Protein AF-A0A7L9ANL6-F1 (afdb_monomer)

Sequence (254 aa):
TPYHCGTEIYEVDRNISDVSVALENVPCVNPLKPVRSKPSEAVMSAVTELSEERLIETSNVTEKLLECDKIDMLPTIENLEEVVKNIKKGKRERIAKISGLTLDIDKAKKFIPGQHVNTPQGPIFIPGQTVETPAGPVFVPGLSINTPAGPGLIPGHILNSENTNESLFLAGQVLQTSNGIEFVCGQTIKQKDESYRFIEGQTVLSEEGLKFVPGKVINNGSEDVFVPGQTIMTPDGVQFVPGQTLTENGNIFF

Foldseek 3Di:
DPDPDDDDFFDDFLQQLVQADAFAADWDPDFDDDDPDDDDPQVVVQQQPDDPVRQVLFEPVQVLCVVVVNQVLAAAQQQVQVCLLCVVVFDFDRDSSHTFTWDQTPNDIHTFGFDWTQGPVGTDTFGFGWTQGPVGIHTFGFGWHQDPVGIHTQGWTWDADPVPRGIDTFRWGQTQDPVGTDTFGFGWFQAPVRDIGTFGFTWDQDPSGIHTFGFDFDDPPPDTGTFGFTWDQDPVGIDTDGDTWDQDRNDTDD

pLDDT: mean 90.44, std 10.59, range [38.91, 98.69]

Solvent-accessible surface area (backbone atoms only — not comparable to full-atom values): 14718 Å² total; per-residue (Å²): 125,87,78,86,69,87,66,79,85,59,73,74,61,63,58,59,52,74,44,44,45,64,64,57,72,46,70,79,88,62,92,54,82,61,82,81,83,70,85,52,67,55,57,55,49,38,54,72,67,56,50,70,77,58,43,60,30,25,38,58,57,66,59,39,24,52,78,64,77,42,51,85,26,31,38,35,73,82,45,43,56,62,48,48,61,42,53,91,75,36,43,81,46,69,58,72,77,29,32,25,30,38,39,80,53,97,91,39,71,28,43,45,45,20,46,76,36,69,36,99,93,42,78,42,80,45,45,17,39,27,39,72,43,98,93,43,78,41,71,44,47,15,50,57,29,41,47,99,93,45,71,33,26,35,44,17,46,77,48,72,39,86,88,75,70,46,44,46,68,40,39,18,48,79,36,68,48,99,91,41,81,41,81,44,49,18,46,56,44,64,37,89,85,74,45,76,43,64,43,47,25,45,57,41,83,51,98,86,29,67,29,26,33,50,18,47,78,42,73,77,88,85,52,71,42,46,44,45,17,49,75,44,83,49,100,93,40,69,45,72,47,76,41,60,56,49,71,57,91,62,43,80,43,114

Organism: NCBI:txid1417369

Secondary structure (DSSP, 8-state):
--------PPP--HHHHHTB-PPPB----SPPPP------HHHHHHHHT--HHHHHTTBSHHHHHHHTT-GGGSPPGGGHHHHHHHGGGPEEEEETTEEEEEEEETTEEEEEEEEEEEETTEEEEEEEEEEEETTEEEEEEEEEEEETTEEEEEEEEEEE-TTT--EEEEEEEEEEETTEEEEEEEEEEE-TTS-EEEEEEEEEEETTEEEEEEEEEEE-SSSEEEEEEEEEEETTEEEEEES--EEETTEEE-

Nearest PDB structures (foldseek):
  3k0e-assembly1_C  TM=3.937E-01  e=5.792E+00  Synechococcus elongatus PCC 7942 = FACHB-805
  1n0s-assembly2_B  TM=2.429E-01  e=2.390E+00  Pieris brassicae
  1bbp-assembly1_D  TM=2.398E-01  e=4.574E+00  Pieris brassicae
  1t0v-assembly1_A  TM=2.095E-01  e=2.536E+00  Pieris brassicae
  5aye-assembly1_B  TM=2.319E-01  e=4.852E+00  Ruminococcus albus 7 = DSM 20455

Radius of gyration: 18.08 Å; Cα contacts (8 Å, |Δi|>4): 528; chains: 1; bounding box: 47×44×49 Å

Structure (mmCIF, N/CA/C/O backbone):
data_AF-A0A7L9ANL6-F1
#
_entry.id   AF-A0A7L9ANL6-F1
#
loop_
_atom_site.group_PDB
_atom_site.id
_atom_site.type_symbol
_atom_site.label_atom_id
_atom_site.label_alt_id
_atom_site.label_comp_id
_atom_site.label_asym_id
_atom_site.label_entity_id
_atom_site.label_seq_id
_atom_site.pdbx_PDB_ins_code
_atom_site.Cartn_x
_atom_site.Cartn_y
_atom_site.Cartn_z
_atom_site.occupancy
_atom_site.B_iso_or_equiv
_atom_site.auth_seq_id
_atom_site.auth_comp_id
_atom_site.auth_asym_id
_atom_site.auth_atom_id
_atom_site.pdbx_PDB_model_num
ATOM 1 N N . THR A 1 1 ? 24.019 5.762 -26.399 1.00 38.91 1 THR A N 1
ATOM 2 C CA . THR A 1 1 ? 23.986 4.397 -25.825 1.00 38.91 1 THR A CA 1
ATOM 3 C C . THR A 1 1 ? 22.635 4.235 -25.168 1.00 38.91 1 THR A C 1
ATOM 5 O O . THR A 1 1 ? 22.204 5.217 -24.572 1.00 38.91 1 THR A O 1
ATOM 8 N N . PRO A 1 2 ? 21.892 3.128 -25.362 1.00 43.91 2 PRO A N 1
ATOM 9 C CA . PRO A 1 2 ? 20.554 3.050 -24.794 1.00 43.91 2 PRO A CA 1
ATOM 10 C C . PRO A 1 2 ? 20.707 3.167 -23.278 1.00 43.91 2 PRO A C 1
ATOM 12 O O . PRO A 1 2 ? 21.583 2.541 -22.688 1.00 43.91 2 PRO A O 1
ATOM 15 N N . TYR A 1 3 ? 19.956 4.105 -22.721 1.00 46.03 3 TYR A N 1
ATOM 16 C CA . TYR A 1 3 ? 19.966 4.569 -21.344 1.00 46.03 3 TYR A CA 1
ATOM 17 C C . TYR A 1 3 ? 20.297 3.436 -20.360 1.00 46.03 3 TYR A C 1
ATOM 19 O O . TYR A 1 3 ? 19.499 2.518 -20.189 1.00 46.03 3 TYR A O 1
ATOM 27 N N . HIS A 1 4 ? 21.469 3.489 -19.714 1.00 52.06 4 HIS A N 1
ATOM 28 C CA . HIS A 1 4 ? 21.730 2.665 -18.535 1.00 52.06 4 HIS A CA 1
ATOM 29 C C . HIS A 1 4 ? 20.811 3.173 -17.420 1.00 52.06 4 HIS A C 1
ATOM 31 O O . HIS A 1 4 ? 21.177 4.046 -16.640 1.00 52.06 4 HIS A O 1
ATOM 37 N N . CYS A 1 5 ? 19.576 2.681 -17.401 1.00 63.16 5 CYS A N 1
ATOM 38 C CA . CYS A 1 5 ? 18.698 2.828 -16.257 1.00 63.16 5 CYS A CA 1
ATOM 39 C C . CYS A 1 5 ? 19.262 1.923 -15.161 1.00 63.16 5 CYS A C 1
ATOM 41 O O . CYS A 1 5 ? 19.298 0.702 -15.330 1.00 63.16 5 CYS A O 1
ATOM 43 N N . GLY A 1 6 ? 19.760 2.527 -14.077 1.00 72.81 6 GLY A N 1
ATOM 44 C CA . GLY A 1 6 ? 20.150 1.783 -12.885 1.00 72.81 6 GLY A CA 1
ATOM 45 C C . GLY A 1 6 ? 18.977 0.916 -12.441 1.00 72.81 6 GLY A C 1
ATOM 46 O O . GLY A 1 6 ? 17.849 1.393 -12.299 1.00 72.81 6 GLY A O 1
ATOM 47 N N . THR A 1 7 ? 19.218 -0.381 -12.305 1.00 82.88 7 THR A N 1
ATOM 48 C CA . THR A 1 7 ? 18.184 -1.309 -11.882 1.00 82.88 7 THR A CA 1
ATOM 49 C C . THR A 1 7 ? 18.755 -2.356 -10.955 1.00 82.88 7 THR A C 1
ATOM 51 O O . THR A 1 7 ? 19.877 -2.820 -11.131 1.00 82.88 7 THR A O 1
ATOM 54 N N . GLU A 1 8 ? 17.947 -2.740 -9.983 1.00 89.25 8 GLU A N 1
ATOM 55 C CA . GLU A 1 8 ? 18.289 -3.731 -8.981 1.00 89.25 8 GLU A CA 1
ATOM 56 C C . GLU A 1 8 ? 17.064 -4.592 -8.674 1.00 89.25 8 GLU A C 1
ATOM 58 O O . GLU A 1 8 ? 15.946 -4.282 -9.090 1.00 89.25 8 GLU A O 1
ATOM 63 N N . ILE A 1 9 ? 17.302 -5.719 -8.012 1.00 89.69 9 ILE A N 1
ATOM 64 C CA . ILE A 1 9 ? 16.243 -6.540 -7.437 1.00 89.69 9 ILE A CA 1
ATOM 65 C C . ILE A 1 9 ? 16.173 -6.174 -5.964 1.00 89.69 9 ILE A C 1
ATOM 67 O O . ILE A 1 9 ? 17.176 -6.285 -5.262 1.00 89.69 9 ILE A O 1
ATOM 71 N N . TYR A 1 10 ? 14.997 -5.754 -5.513 1.00 93.44 10 TYR A N 1
ATOM 72 C CA . TYR A 1 10 ? 14.791 -5.383 -4.123 1.00 93.44 10 TYR A CA 1
ATOM 73 C C . TYR A 1 10 ? 14.541 -6.614 -3.262 1.00 93.44 10 TYR A C 1
ATOM 75 O O . TYR A 1 10 ? 13.735 -7.483 -3.612 1.00 93.44 10 TYR A O 1
ATOM 83 N N . GLU A 1 11 ? 15.205 -6.653 -2.114 1.00 92.88 11 GLU A N 1
ATOM 84 C CA . GLU A 1 11 ? 14.870 -7.578 -1.043 1.00 92.88 11 GLU A CA 1
ATOM 85 C C . GLU A 1 11 ? 13.667 -7.028 -0.268 1.00 92.88 11 GLU A C 1
ATOM 87 O O . GLU A 1 11 ? 13.643 -5.859 0.120 1.00 92.88 11 GLU A O 1
ATOM 92 N N . VAL A 1 12 ? 12.654 -7.870 -0.072 1.00 95.44 12 VAL A N 1
ATOM 93 C CA . VAL A 1 12 ? 11.437 -7.521 0.667 1.00 95.44 12 VAL A CA 1
ATOM 94 C C . VAL A 1 12 ? 11.331 -8.366 1.923 1.00 95.44 12 VAL A C 1
ATOM 96 O O . VAL A 1 12 ? 11.639 -9.558 1.914 1.00 95.44 12 VAL A O 1
ATOM 99 N N . ASP A 1 13 ? 10.849 -7.758 3.004 1.00 96.81 13 ASP A N 1
ATOM 100 C CA . ASP A 1 13 ? 10.537 -8.495 4.221 1.00 96.81 13 ASP A CA 1
ATOM 101 C C . ASP A 1 13 ? 9.328 -9.409 3.979 1.00 96.81 13 ASP A C 1
ATOM 103 O O . ASP A 1 13 ? 8.275 -8.977 3.491 1.00 96.81 13 ASP A O 1
ATOM 107 N N . ARG A 1 14 ? 9.483 -10.694 4.306 1.00 96.44 14 ARG A N 1
ATOM 108 C CA . ARG A 1 14 ? 8.452 -11.705 4.062 1.00 96.44 14 ARG A CA 1
ATOM 109 C C . ARG A 1 14 ? 7.188 -11.443 4.876 1.00 96.44 14 ARG A C 1
ATOM 111 O O . ARG A 1 14 ? 6.103 -11.558 4.321 1.00 96.44 14 ARG A O 1
ATOM 118 N N . ASN A 1 15 ? 7.315 -11.054 6.142 1.00 97.12 15 ASN A N 1
ATOM 119 C CA . ASN A 1 15 ? 6.180 -10.808 7.029 1.00 97.12 15 ASN A CA 1
ATOM 120 C C . ASN A 1 15 ? 5.358 -9.607 6.549 1.00 97.12 15 ASN A C 1
ATOM 122 O O . ASN A 1 15 ? 4.128 -9.645 6.567 1.00 97.12 15 ASN A O 1
ATOM 126 N N . ILE A 1 16 ? 6.027 -8.558 6.061 1.00 97.62 16 ILE A N 1
ATOM 127 C CA . ILE A 1 16 ? 5.351 -7.421 5.423 1.00 97.62 16 ILE A CA 1
ATOM 128 C C . ILE A 1 16 ? 4.678 -7.867 4.118 1.00 97.62 16 ILE A C 1
ATOM 130 O O . ILE A 1 16 ? 3.546 -7.473 3.833 1.00 97.62 16 ILE A O 1
ATOM 134 N N . SER A 1 17 ? 5.353 -8.698 3.326 1.00 97.25 17 SER A N 1
ATOM 135 C CA . SER A 1 17 ? 4.831 -9.186 2.045 1.00 97.25 17 SER A CA 1
ATOM 136 C C . SER A 1 17 ? 3.614 -10.103 2.210 1.00 97.25 17 SER A C 1
ATOM 138 O O . SER A 1 17 ? 2.675 -9.996 1.427 1.00 97.25 17 SER A O 1
ATOM 140 N N . ASP A 1 18 ? 3.584 -10.936 3.253 1.00 96.00 18 ASP A N 1
ATOM 141 C CA . ASP A 1 18 ? 2.482 -11.858 3.565 1.00 96.00 18 ASP A CA 1
ATOM 142 C C . ASP A 1 18 ? 1.164 -11.126 3.868 1.00 96.00 18 ASP A C 1
ATOM 144 O O . ASP A 1 18 ? 0.089 -11.655 3.589 1.00 96.00 18 ASP A O 1
ATOM 148 N N . VAL A 1 19 ? 1.228 -9.901 4.405 1.00 96.19 19 VAL A N 1
ATOM 149 C CA . VAL A 1 19 ? 0.042 -9.061 4.662 1.00 96.19 19 VAL A CA 1
ATOM 150 C C . VAL A 1 19 ? -0.248 -8.064 3.538 1.00 96.19 19 VAL A C 1
ATOM 152 O O . VAL A 1 19 ? -1.233 -7.325 3.615 1.00 96.19 19 VAL A O 1
ATOM 155 N N . SER A 1 20 ? 0.613 -7.998 2.520 1.00 97.06 20 SER A N 1
ATOM 156 C CA . SER A 1 20 ? 0.516 -7.006 1.453 1.00 97.06 20 SER A CA 1
ATOM 157 C C . SER A 1 20 ? -0.483 -7.419 0.371 1.00 97.06 20 SER A C 1
ATOM 159 O O . SER A 1 20 ? -0.530 -8.567 -0.064 1.00 97.06 20 SER A O 1
ATOM 161 N N . VAL A 1 21 ? -1.248 -6.448 -0.117 1.00 96.31 21 VAL A N 1
ATOM 162 C CA . VAL A 1 21 ? -2.159 -6.568 -1.255 1.00 96.31 21 VAL A CA 1
ATOM 163 C C . VAL A 1 21 ? -1.679 -5.630 -2.353 1.00 96.31 21 VAL A C 1
ATOM 165 O O . VAL A 1 21 ? -1.344 -4.473 -2.099 1.00 96.31 21 VAL A O 1
ATOM 168 N N . ALA A 1 22 ? -1.655 -6.138 -3.580 1.00 95.56 22 ALA A N 1
ATOM 169 C CA . ALA A 1 22 ? -1.309 -5.365 -4.761 1.00 95.56 22 ALA A CA 1
ATOM 170 C C . ALA A 1 22 ? -2.555 -4.728 -5.388 1.00 95.56 22 ALA A C 1
ATOM 172 O O . ALA A 1 22 ? -3.630 -5.328 -5.422 1.00 95.56 22 ALA A O 1
ATOM 173 N N . LEU A 1 23 ? -2.388 -3.523 -5.923 1.00 95.19 23 LEU A N 1
ATOM 174 C CA . LEU A 1 23 ? -3.336 -2.923 -6.849 1.00 95.19 23 LEU A CA 1
ATOM 175 C C . LEU A 1 23 ? -3.297 -3.668 -8.185 1.00 95.19 23 LEU A C 1
ATOM 177 O O . LEU A 1 23 ? -2.265 -4.206 -8.596 1.00 95.19 23 LEU A O 1
ATOM 181 N N . GLU A 1 24 ? -4.423 -3.646 -8.890 1.00 92.44 24 GLU A N 1
ATOM 182 C CA . GLU A 1 24 ? -4.521 -4.237 -10.217 1.00 92.44 24 GLU A CA 1
ATOM 183 C C . GLU A 1 24 ? -3.568 -3.549 -11.205 1.00 92.44 24 GLU A C 1
ATOM 185 O O . GLU A 1 24 ? -3.540 -2.317 -11.323 1.00 92.44 24 GLU A O 1
ATOM 190 N N . ASN A 1 25 ? -2.803 -4.366 -11.931 1.00 90.69 25 ASN A N 1
ATOM 191 C CA . ASN A 1 25 ? -1.911 -3.901 -12.982 1.00 90.69 25 ASN A CA 1
ATOM 192 C C . ASN A 1 25 ? -2.703 -3.602 -14.254 1.00 90.69 25 ASN A C 1
ATOM 194 O O . ASN A 1 25 ? -3.397 -4.476 -14.769 1.00 90.69 25 ASN A O 1
ATOM 198 N N . VAL A 1 26 ? -2.535 -2.401 -14.801 1.00 88.88 26 VAL A N 1
ATOM 199 C CA . VAL A 1 26 ? -3.174 -1.983 -16.055 1.00 88.88 26 VAL A CA 1
ATOM 200 C C . VAL A 1 26 ? -2.132 -1.589 -17.103 1.00 88.88 26 VAL A C 1
ATOM 202 O O . VAL A 1 26 ? -1.062 -1.074 -16.758 1.00 88.88 26 VAL A O 1
ATOM 205 N N . PRO A 1 27 ? -2.407 -1.810 -18.401 1.00 83.00 27 PRO A N 1
ATOM 206 C CA . PRO A 1 27 ? -1.504 -1.387 -19.459 1.00 83.00 27 PRO A CA 1
ATOM 207 C C . PRO A 1 27 ? -1.434 0.142 -19.548 1.00 83.00 27 PRO A C 1
ATOM 209 O O . PRO A 1 27 ? -2.425 0.859 -19.405 1.00 83.00 27 PRO A O 1
ATOM 212 N N . CYS A 1 28 ? -0.246 0.652 -19.861 1.00 79.69 28 CYS A N 1
ATOM 213 C CA . CYS A 1 28 ? -0.037 2.072 -20.108 1.00 79.69 28 CYS A CA 1
ATOM 214 C C . CYS A 1 28 ? -0.462 2.424 -21.542 1.00 79.69 28 CYS A C 1
ATOM 216 O O . CYS A 1 28 ? 0.315 2.246 -22.481 1.00 79.69 28 CYS A O 1
ATOM 218 N N . VAL A 1 29 ? -1.697 2.900 -21.721 1.00 69.31 29 VAL A N 1
ATOM 219 C CA . VAL A 1 29 ? -2.247 3.237 -23.053 1.00 69.31 29 VAL A CA 1
ATOM 220 C C . VAL A 1 29 ? -1.874 4.642 -23.542 1.00 69.31 29 VAL A C 1
ATOM 222 O O . VAL A 1 29 ? -1.870 4.883 -24.743 1.00 69.31 29 VAL A O 1
ATOM 225 N N . ASN A 1 30 ? -1.509 5.553 -22.634 1.00 76.12 30 ASN A N 1
ATOM 226 C CA . ASN A 1 30 ? -1.070 6.918 -22.940 1.00 76.12 30 ASN A CA 1
ATOM 227 C C . ASN A 1 30 ? 0.218 7.252 -22.173 1.00 76.12 30 ASN A C 1
ATOM 229 O O . ASN A 1 30 ? 0.416 6.691 -21.094 1.00 76.12 30 ASN A O 1
ATOM 233 N N . PRO A 1 31 ? 1.072 8.174 -22.666 1.00 79.06 31 PRO A N 1
ATOM 234 C CA . PRO A 1 31 ? 2.234 8.639 -21.915 1.00 79.06 31 PRO A CA 1
ATOM 235 C C . PRO A 1 31 ? 1.828 9.152 -20.531 1.00 79.06 31 PRO A C 1
ATOM 237 O O . PRO A 1 31 ? 1.072 10.120 -20.407 1.00 79.06 31 PRO A O 1
ATOM 240 N N . LEU A 1 32 ? 2.325 8.491 -19.486 1.00 84.69 32 LEU A N 1
ATOM 241 C CA . LEU A 1 32 ? 2.079 8.900 -18.111 1.00 84.69 32 LEU A CA 1
ATOM 242 C C . LEU A 1 32 ? 3.047 10.006 -17.720 1.00 84.69 32 LEU A C 1
ATOM 244 O O . LEU A 1 32 ? 4.254 9.916 -17.950 1.00 84.69 32 LEU A O 1
ATOM 248 N N . LYS A 1 33 ? 2.513 11.041 -17.070 1.00 86.94 33 LYS A N 1
ATOM 249 C CA . LYS A 1 33 ? 3.358 12.016 -16.387 1.00 86.94 33 LYS A CA 1
ATOM 250 C C . LYS A 1 33 ? 4.019 11.320 -15.192 1.00 86.94 33 LYS A C 1
ATOM 252 O O . LYS A 1 33 ? 3.291 10.736 -14.383 1.00 86.94 33 LYS A O 1
ATOM 257 N N . PRO A 1 34 ? 5.355 11.387 -15.060 1.00 87.44 34 PRO A N 1
ATOM 258 C CA . PRO A 1 34 ? 6.039 10.834 -13.904 1.00 87.44 34 PRO A CA 1
ATOM 259 C C . PRO A 1 34 ? 5.565 11.498 -12.618 1.00 87.44 34 PRO A C 1
ATOM 261 O O . PRO A 1 34 ? 5.567 12.728 -12.500 1.00 87.44 34 PRO A O 1
ATOM 264 N N . VAL A 1 35 ? 5.224 10.685 -11.629 1.00 85.44 35 VAL A N 1
ATOM 265 C CA . VAL A 1 35 ? 5.024 11.160 -10.266 1.00 85.44 35 VAL A CA 1
ATOM 266 C C . VAL A 1 35 ? 6.389 11.265 -9.594 1.00 85.44 35 VAL A C 1
ATOM 268 O O . VAL A 1 35 ? 7.052 10.264 -9.344 1.00 85.44 35 VAL A O 1
ATOM 271 N N . ARG A 1 36 ? 6.814 12.501 -9.313 1.00 80.25 36 ARG A N 1
ATOM 272 C CA . ARG A 1 36 ? 8.090 12.796 -8.631 1.00 80.25 36 ARG A CA 1
ATOM 273 C C . ARG A 1 36 ? 7.946 12.978 -7.125 1.00 80.25 36 ARG A C 1
ATOM 275 O O . ARG A 1 36 ? 8.940 13.043 -6.409 1.00 80.25 36 ARG A O 1
ATOM 282 N N . SER A 1 37 ? 6.714 13.122 -6.656 1.00 83.56 37 SER A N 1
ATOM 283 C CA . SER A 1 37 ? 6.429 13.325 -5.246 1.00 83.56 37 SER A CA 1
ATOM 284 C C . SER A 1 37 ? 6.799 12.066 -4.464 1.00 83.56 37 SER A C 1
ATOM 286 O O . SER A 1 37 ? 6.425 10.964 -4.853 1.00 83.56 37 SER A O 1
ATOM 288 N N . LYS A 1 38 ? 7.512 12.238 -3.353 1.00 88.94 38 LYS A N 1
ATOM 289 C CA . LYS A 1 38 ? 7.823 11.184 -2.382 1.00 88.94 38 LYS A CA 1
ATOM 290 C C . LYS A 1 38 ? 7.394 11.646 -0.982 1.00 88.94 38 LYS A C 1
ATOM 292 O O . LYS A 1 38 ? 7.237 12.854 -0.770 1.00 88.94 38 LYS A O 1
ATOM 297 N N . PRO A 1 39 ? 7.197 10.724 -0.025 1.00 91.06 39 PRO A N 1
ATOM 298 C CA . PRO A 1 39 ? 7.063 11.084 1.384 1.00 91.06 39 PRO A CA 1
ATOM 299 C C . PRO A 1 39 ? 8.265 11.915 1.839 1.00 91.06 39 PRO A C 1
ATOM 301 O O . PRO A 1 39 ? 9.392 11.667 1.411 1.00 91.06 39 PRO A O 1
ATOM 304 N N . SER A 1 40 ? 8.038 12.914 2.693 1.00 91.88 40 SER A N 1
ATOM 305 C CA . SER A 1 40 ? 9.141 13.726 3.210 1.00 91.88 40 SER A CA 1
ATOM 306 C C . SER A 1 40 ? 10.005 12.918 4.179 1.00 91.88 40 SER A C 1
ATOM 308 O O . SER A 1 40 ? 9.505 12.061 4.909 1.00 91.88 40 SER A O 1
ATOM 310 N N . GLU A 1 41 ? 11.298 13.235 4.248 1.00 92.00 41 GLU A N 1
ATOM 311 C CA . GLU A 1 41 ? 12.221 12.611 5.209 1.00 92.00 41 GLU A CA 1
ATOM 312 C C . GLU A 1 41 ? 11.736 12.758 6.653 1.00 92.00 41 GLU A C 1
ATOM 314 O O . GLU A 1 41 ? 11.821 11.813 7.429 1.00 92.00 41 GLU A O 1
ATOM 319 N N . ALA A 1 42 ? 11.133 13.901 6.997 1.00 93.38 42 ALA A N 1
ATOM 320 C CA . ALA A 1 42 ? 10.550 14.119 8.318 1.00 93.38 42 ALA A CA 1
ATOM 321 C C . ALA A 1 42 ? 9.429 13.116 8.645 1.00 93.38 42 ALA A C 1
ATOM 323 O O . ALA A 1 42 ? 9.343 12.652 9.780 1.00 93.38 42 ALA A O 1
ATOM 324 N N . VAL A 1 43 ? 8.585 12.761 7.668 1.00 94.25 43 VAL A N 1
ATOM 325 C CA . VAL A 1 43 ? 7.551 11.728 7.850 1.00 94.25 43 VAL A CA 1
ATOM 326 C C . VAL A 1 43 ? 8.194 10.354 8.011 1.00 94.25 43 VAL A C 1
ATOM 328 O O . VAL A 1 43 ? 7.825 9.622 8.926 1.00 94.25 43 VAL A O 1
ATOM 331 N N . MET A 1 44 ? 9.176 10.018 7.171 1.00 93.75 44 MET A N 1
ATOM 332 C CA . MET A 1 44 ? 9.860 8.721 7.231 1.00 93.75 44 MET A CA 1
ATOM 333 C C . MET A 1 44 ? 10.615 8.524 8.559 1.00 93.75 44 MET A C 1
ATOM 335 O O . MET A 1 44 ? 10.490 7.467 9.180 1.00 93.75 44 MET A O 1
ATOM 339 N N . SER A 1 45 ? 11.322 9.551 9.045 1.00 94.00 45 SER A N 1
ATOM 340 C CA . SER A 1 45 ? 12.006 9.535 10.350 1.00 94.00 45 SER A CA 1
ATOM 341 C C . SER A 1 45 ? 10.999 9.358 11.483 1.00 94.00 45 SER A C 1
ATOM 343 O O . SER A 1 45 ? 11.135 8.456 12.303 1.00 94.00 45 SER A O 1
ATOM 345 N N . ALA A 1 46 ? 9.918 10.145 11.480 1.00 95.56 46 ALA A N 1
ATOM 346 C CA . ALA A 1 46 ? 8.924 10.104 12.548 1.00 95.56 46 ALA A CA 1
ATOM 347 C C . ALA A 1 46 ? 8.147 8.776 12.613 1.00 95.56 46 ALA A C 1
ATOM 349 O O . ALA A 1 46 ? 7.675 8.398 13.684 1.00 95.56 46 ALA A O 1
ATOM 350 N N . VAL A 1 47 ? 8.000 8.077 11.483 1.00 95.25 47 VAL A N 1
ATOM 351 C CA . VAL A 1 47 ? 7.462 6.709 11.430 1.00 95.25 47 VAL A CA 1
ATOM 352 C C . VAL A 1 47 ? 8.464 5.694 11.985 1.00 95.25 47 VAL A C 1
ATOM 354 O O . VAL A 1 47 ? 8.079 4.812 12.748 1.00 95.25 47 VAL A O 1
ATOM 357 N N . THR A 1 48 ? 9.742 5.825 11.631 1.00 92.94 48 THR A N 1
ATOM 358 C CA . THR A 1 48 ? 10.804 4.905 12.075 1.00 92.94 48 THR A CA 1
ATOM 359 C C . THR A 1 48 ? 11.068 5.018 13.581 1.00 92.94 48 THR A C 1
ATOM 361 O O . THR A 1 48 ? 11.405 4.036 14.231 1.00 92.94 48 THR A O 1
ATOM 364 N N . GLU A 1 49 ? 10.864 6.202 14.155 1.00 94.69 49 GLU A N 1
ATOM 365 C CA . GLU A 1 49 ? 11.084 6.504 15.577 1.00 94.69 49 GLU A CA 1
ATOM 366 C C . GLU A 1 49 ? 9.842 6.269 16.463 1.00 94.69 49 GLU A C 1
ATOM 368 O O . GLU A 1 49 ? 9.791 6.720 17.612 1.00 94.69 49 GLU A O 1
ATOM 373 N N . LEU A 1 50 ? 8.806 5.594 15.953 1.00 96.88 50 LEU A N 1
ATOM 374 C CA . LEU A 1 50 ? 7.637 5.233 16.758 1.00 96.88 50 LEU A CA 1
ATOM 375 C C . LEU A 1 50 ? 8.042 4.339 17.940 1.00 96.88 50 LEU A C 1
ATOM 377 O O . LEU A 1 50 ? 8.708 3.325 17.763 1.00 96.88 50 LEU A O 1
ATOM 381 N N . SER A 1 51 ? 7.597 4.695 19.149 1.00 97.12 51 SER A N 1
ATOM 382 C CA . SER A 1 51 ? 7.863 3.889 20.345 1.00 97.12 51 SER A CA 1
ATOM 383 C C . SER A 1 51 ? 7.095 2.564 20.328 1.00 97.12 51 SER A C 1
ATOM 385 O O . SER A 1 51 ? 6.051 2.447 19.682 1.00 97.12 51 SER A O 1
ATOM 387 N N . GLU A 1 52 ? 7.557 1.578 21.095 1.00 96.19 52 GLU A N 1
ATOM 388 C CA . GLU A 1 52 ? 6.902 0.267 21.199 1.00 96.19 52 GLU A CA 1
ATOM 389 C C . GLU A 1 52 ? 5.433 0.374 21.636 1.00 96.19 52 GLU A C 1
ATOM 391 O O . GLU A 1 52 ? 4.562 -0.285 21.065 1.00 96.19 52 GLU A O 1
ATOM 396 N N . GLU A 1 53 ? 5.112 1.264 22.583 1.00 96.81 53 GLU A N 1
ATOM 397 C CA . GLU A 1 53 ? 3.728 1.473 23.030 1.00 96.81 53 GLU A CA 1
ATOM 398 C C . GLU A 1 53 ? 2.845 1.953 21.885 1.00 96.81 53 GLU A C 1
ATOM 400 O O . GLU A 1 53 ? 1.691 1.539 21.765 1.00 96.81 53 GLU A O 1
ATOM 405 N N . ARG A 1 54 ? 3.402 2.811 21.027 1.00 97.19 54 ARG A N 1
ATOM 406 C CA . ARG A 1 54 ? 2.716 3.299 19.840 1.00 97.19 54 ARG A CA 1
ATOM 407 C C . ARG A 1 54 ? 2.553 2.190 18.817 1.00 97.19 54 ARG A C 1
ATOM 409 O O . ARG A 1 54 ? 1.467 2.061 18.263 1.00 97.19 54 ARG A O 1
ATOM 416 N N . LEU A 1 55 ? 3.571 1.369 18.578 1.00 98.19 55 LEU A N 1
ATOM 417 C CA . LEU A 1 55 ? 3.496 0.246 17.640 1.00 98.19 55 LEU A CA 1
ATOM 418 C C . LEU A 1 55 ? 2.378 -0.745 18.017 1.00 98.19 55 LEU A C 1
ATOM 420 O O . LEU A 1 55 ? 1.659 -1.215 17.134 1.00 98.19 55 LEU A O 1
ATOM 424 N N . ILE A 1 56 ? 2.131 -0.980 19.308 1.00 97.81 56 ILE A N 1
ATOM 425 C CA . ILE A 1 56 ? 1.025 -1.832 19.790 1.00 97.81 56 ILE A CA 1
ATOM 426 C C . ILE A 1 56 ? -0.360 -1.278 19.401 1.00 97.81 56 ILE A C 1
ATOM 428 O O . ILE A 1 56 ? -1.317 -2.040 19.209 1.00 97.81 56 ILE A O 1
ATOM 432 N N . GLU A 1 57 ? -0.502 0.043 19.257 1.00 98.06 57 GLU A N 1
ATOM 433 C CA . GLU A 1 57 ? -1.785 0.669 18.914 1.00 98.06 57 GLU A CA 1
ATOM 434 C C . GLU A 1 57 ? -2.270 0.337 17.503 1.00 98.06 57 GLU A C 1
ATOM 436 O O . GLU A 1 57 ? -3.451 0.524 17.212 1.00 98.06 57 GLU A O 1
ATOM 441 N N . THR A 1 58 ? -1.384 -0.158 16.644 1.00 98.06 58 THR A N 1
ATOM 442 C CA . THR A 1 58 ? -1.677 -0.527 15.256 1.00 98.06 58 THR A CA 1
ATOM 443 C C . THR A 1 58 ? -1.265 -1.961 14.924 1.00 98.06 58 THR A C 1
ATOM 445 O O . THR A 1 58 ? -1.233 -2.319 13.754 1.00 98.06 58 THR A O 1
ATOM 448 N N . SER A 1 59 ? -0.971 -2.800 15.924 1.00 97.62 59 SER A N 1
ATOM 449 C CA . SER A 1 59 ? -0.692 -4.231 15.725 1.00 97.62 59 SER A CA 1
ATOM 450 C C . SER A 1 59 ? -1.969 -5.062 15.59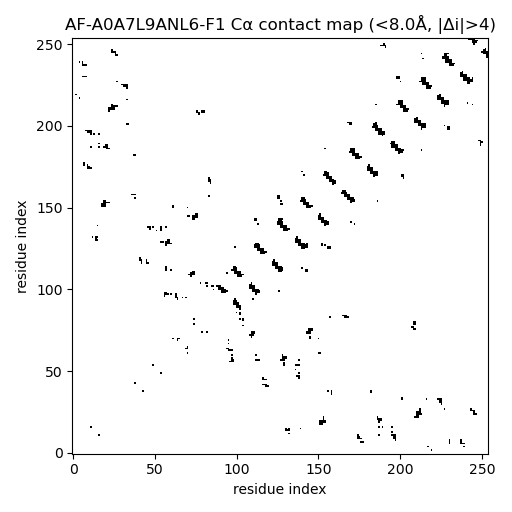8 1.00 97.62 59 SER A C 1
ATOM 452 O O . SER A 1 59 ? -3.006 -4.690 16.161 1.00 97.62 59 SER A O 1
ATOM 454 N N . ASN A 1 60 ? -1.878 -6.211 14.921 1.00 97.00 60 ASN A N 1
ATOM 455 C CA . ASN A 1 60 ? -2.940 -7.225 14.823 1.00 97.00 60 ASN A CA 1
ATOM 456 C C . ASN A 1 60 ? -4.298 -6.627 14.413 1.00 97.00 60 ASN A C 1
ATOM 458 O O . ASN A 1 60 ? -5.322 -6.855 15.063 1.00 97.00 60 ASN A O 1
ATOM 462 N N . VAL A 1 61 ? -4.284 -5.743 13.408 1.00 97.75 61 VAL A N 1
ATOM 463 C CA . VAL A 1 61 ? -5.468 -4.988 12.968 1.00 97.75 61 VAL A CA 1
ATOM 464 C C . VAL A 1 61 ? -6.581 -5.939 12.546 1.00 97.75 61 VAL A C 1
ATOM 466 O O . VAL A 1 61 ? -7.715 -5.796 13.003 1.00 97.75 61 VAL A O 1
ATOM 469 N N . THR A 1 62 ? -6.252 -6.916 11.702 1.00 96.12 62 THR A N 1
ATOM 470 C CA . THR A 1 62 ? -7.204 -7.889 11.163 1.00 96.12 62 THR A CA 1
ATOM 471 C C . THR A 1 62 ? -7.837 -8.716 12.276 1.00 96.12 62 THR A C 1
ATOM 473 O O . THR A 1 62 ? -9.061 -8.782 12.373 1.00 96.12 62 THR A O 1
ATOM 476 N N . GLU A 1 63 ? -7.024 -9.283 13.165 1.00 97.00 63 GLU A N 1
ATOM 477 C CA . GLU A 1 63 ? -7.463 -10.135 14.269 1.00 97.00 63 GLU A CA 1
ATOM 478 C C . GLU A 1 63 ? -8.379 -9.366 15.223 1.00 97.00 63 GLU A C 1
ATOM 480 O O . GLU A 1 63 ? -9.498 -9.797 15.494 1.00 97.00 63 GLU A O 1
ATOM 485 N N . LYS A 1 64 ? -7.955 -8.177 15.670 1.00 97.88 64 LYS A N 1
ATOM 486 C CA . LYS A 1 64 ? -8.736 -7.341 16.596 1.00 97.88 64 LYS A CA 1
ATOM 487 C C . LYS A 1 64 ? -10.079 -6.914 15.995 1.00 97.88 64 LYS A C 1
ATOM 489 O O . LYS A 1 64 ? -11.075 -6.831 16.718 1.00 97.88 64 LYS A O 1
ATOM 494 N N . LEU A 1 65 ? -10.131 -6.615 14.693 1.00 97.81 65 LEU A N 1
ATOM 495 C CA . LEU A 1 65 ? -11.382 -6.260 14.016 1.00 97.81 65 LEU A CA 1
ATOM 496 C C . LEU A 1 65 ? -12.306 -7.468 13.840 1.00 97.81 65 LEU A C 1
ATOM 498 O O . LEU A 1 65 ? -13.510 -7.315 14.042 1.00 97.81 65 LEU A O 1
ATOM 502 N N . LEU A 1 66 ? -11.765 -8.645 13.515 1.00 96.38 66 LEU A N 1
ATOM 503 C CA . LEU A 1 66 ? -12.531 -9.892 13.422 1.00 96.38 66 LEU A CA 1
ATOM 504 C C . LEU A 1 66 ? -13.124 -10.295 14.779 1.00 96.38 66 LEU A C 1
ATOM 506 O O . LEU A 1 66 ? -14.316 -10.573 14.858 1.00 96.38 66 LEU A O 1
ATOM 510 N N . GLU A 1 67 ? -12.339 -10.241 15.859 1.00 97.25 67 GLU A N 1
ATOM 511 C CA . GLU A 1 67 ? -12.801 -10.525 17.230 1.00 97.25 67 GLU A CA 1
ATOM 512 C C . GLU A 1 67 ? -13.966 -9.627 17.670 1.00 97.25 67 GLU A C 1
ATOM 514 O O . GLU A 1 67 ? -14.768 -10.008 18.524 1.00 97.25 67 GLU A O 1
ATOM 519 N N . CYS A 1 68 ? -14.054 -8.423 17.101 1.00 96.25 68 CYS A N 1
ATOM 520 C CA . CYS A 1 68 ? -15.086 -7.442 17.413 1.00 96.25 68 CYS A CA 1
ATOM 521 C C . CYS A 1 68 ? -16.214 -7.367 16.371 1.00 96.25 68 CYS A C 1
ATOM 523 O O . CYS A 1 68 ? -17.041 -6.463 16.501 1.00 96.25 68 CYS A O 1
ATOM 525 N N . ASP A 1 69 ? -16.229 -8.241 15.357 1.00 96.75 69 ASP A N 1
ATOM 526 C CA . ASP A 1 69 ? -17.178 -8.228 14.230 1.00 96.75 69 ASP A CA 1
ATOM 527 C C . ASP A 1 69 ? -17.247 -6.861 13.513 1.00 96.75 69 ASP A C 1
ATOM 529 O O . ASP A 1 69 ? -18.304 -6.271 13.293 1.00 96.75 69 ASP A O 1
ATOM 533 N N . LYS A 1 70 ? -16.073 -6.280 13.234 1.00 97.81 70 LYS A N 1
ATOM 534 C CA . LYS A 1 70 ? -15.919 -4.927 12.660 1.00 97.81 70 LYS A CA 1
ATOM 535 C C . LYS A 1 70 ? -15.081 -4.889 11.391 1.00 97.81 70 LYS A C 1
ATOM 537 O O . LYS A 1 70 ? -14.643 -3.812 10.985 1.00 97.81 70 LYS A O 1
ATOM 542 N N . ILE A 1 71 ? -14.849 -6.032 10.754 1.00 97.00 71 ILE A N 1
ATOM 543 C CA . ILE A 1 71 ? -13.978 -6.087 9.579 1.00 97.00 71 ILE A CA 1
ATOM 544 C C . ILE A 1 71 ? -14.540 -5.302 8.386 1.00 97.00 71 ILE A C 1
ATOM 546 O O . ILE A 1 71 ? -13.785 -4.651 7.669 1.00 97.00 71 ILE A O 1
ATOM 550 N N . ASP A 1 72 ? -15.868 -5.228 8.264 1.00 96.00 72 ASP A N 1
ATOM 551 C CA . ASP A 1 72 ? -16.571 -4.457 7.227 1.00 96.00 72 ASP A CA 1
ATOM 552 C C . ASP A 1 72 ? -16.413 -2.932 7.371 1.00 96.00 72 ASP A C 1
ATOM 554 O O . ASP A 1 72 ? -16.759 -2.164 6.460 1.00 96.00 72 ASP A O 1
ATOM 558 N N . MET A 1 73 ? -15.860 -2.471 8.501 1.00 97.69 73 MET A N 1
ATOM 559 C CA . MET A 1 73 ? -15.453 -1.078 8.662 1.00 97.69 73 MET A CA 1
ATOM 560 C C . MET A 1 73 ? -14.203 -0.749 7.844 1.00 97.69 73 MET A C 1
ATOM 562 O O . MET A 1 73 ? -13.995 0.425 7.550 1.00 97.69 73 MET A O 1
ATOM 566 N N . LEU A 1 74 ? -13.376 -1.724 7.455 1.00 98.19 74 LEU A N 1
ATOM 567 C CA . LEU A 1 74 ? -12.275 -1.444 6.538 1.00 98.19 74 LEU A CA 1
ATOM 568 C C . LEU A 1 74 ? -12.828 -1.011 5.166 1.00 98.19 74 LEU A C 1
ATOM 570 O O . LEU A 1 74 ? -13.900 -1.463 4.734 1.00 98.19 74 LEU A O 1
ATOM 574 N N . PRO A 1 75 ? -12.142 -0.092 4.472 1.00 97.75 75 PRO A N 1
ATOM 575 C CA . PRO A 1 75 ? -12.483 0.235 3.096 1.00 97.75 75 PRO A CA 1
ATOM 576 C C . PRO A 1 75 ? -12.236 -0.965 2.176 1.00 97.75 75 PRO A C 1
ATOM 578 O O . PRO A 1 75 ? -11.415 -1.829 2.471 1.00 97.75 75 PRO A O 1
ATOM 581 N N . THR A 1 76 ? -12.941 -1.014 1.053 1.00 96.31 76 THR A N 1
ATOM 582 C CA . THR A 1 76 ? -12.635 -1.931 -0.053 1.00 96.31 76 THR A CA 1
ATOM 583 C C . THR A 1 76 ? -11.868 -1.177 -1.142 1.00 96.31 76 THR A C 1
ATOM 585 O O . THR A 1 76 ? -11.741 0.050 -1.066 1.00 96.31 76 THR A O 1
ATOM 588 N N . ILE A 1 77 ? -11.359 -1.888 -2.154 1.00 93.88 77 ILE A N 1
ATOM 589 C CA . ILE A 1 77 ? -10.604 -1.289 -3.273 1.00 93.88 77 ILE A CA 1
ATOM 590 C C . ILE A 1 77 ? -11.425 -0.196 -3.972 1.00 93.88 77 ILE A C 1
ATOM 592 O O . ILE A 1 77 ? -10.897 0.870 -4.286 1.00 93.88 77 ILE A O 1
ATOM 596 N N . GLU A 1 78 ? -12.728 -0.415 -4.127 1.00 92.31 78 GLU A N 1
ATOM 597 C CA . GLU A 1 78 ? -13.655 0.491 -4.810 1.00 92.31 78 GLU A CA 1
ATOM 598 C C . GLU A 1 78 ? -13.839 1.820 -4.062 1.00 92.31 78 GLU A C 1
ATOM 600 O O . GLU A 1 78 ? -14.143 2.842 -4.671 1.00 92.31 78 GLU A O 1
ATOM 605 N N . ASN A 1 79 ? -13.625 1.840 -2.742 1.00 93.31 79 ASN A N 1
ATOM 606 C CA . ASN A 1 79 ? -13.779 3.042 -1.921 1.00 93.31 79 ASN A CA 1
ATOM 607 C C . ASN A 1 79 ? -12.459 3.796 -1.688 1.00 93.31 79 ASN A C 1
ATOM 609 O O . ASN A 1 79 ? -12.463 4.845 -1.036 1.00 93.31 79 ASN A O 1
ATOM 613 N N . LEU A 1 80 ? -11.322 3.284 -2.174 1.00 94.81 80 LEU A N 1
ATOM 614 C CA . LEU A 1 80 ? -10.005 3.827 -1.828 1.00 94.81 80 LEU A CA 1
ATOM 615 C C . LEU A 1 80 ? -9.794 5.264 -2.295 1.00 94.81 80 LEU A C 1
ATOM 617 O O . LEU A 1 80 ? -9.207 6.058 -1.564 1.00 94.81 80 LEU A O 1
ATOM 621 N N . GLU A 1 81 ? -10.273 5.617 -3.485 1.00 94.62 81 GLU A N 1
ATOM 622 C CA . GLU A 1 81 ? -10.144 6.982 -3.996 1.00 94.62 81 GLU A CA 1
ATOM 623 C C . GLU A 1 81 ? -10.832 7.989 -3.061 1.00 94.62 81 GLU A C 1
ATOM 625 O O . GLU A 1 81 ? -10.244 9.006 -2.687 1.00 94.62 81 GLU A O 1
ATOM 630 N N . GLU A 1 82 ? -12.053 7.678 -2.625 1.00 94.88 82 GLU A N 1
ATOM 631 C CA . GLU A 1 82 ? -12.825 8.553 -1.745 1.00 94.88 82 GLU A CA 1
ATOM 632 C C . GLU A 1 82 ? -12.215 8.610 -0.336 1.00 94.88 82 GLU A C 1
ATOM 634 O O . GLU A 1 82 ? -12.175 9.679 0.280 1.00 94.88 82 GLU A O 1
ATOM 639 N N . VAL A 1 83 ? -11.649 7.501 0.156 1.00 96.38 83 VAL A N 1
ATOM 640 C CA . VAL A 1 83 ? -10.857 7.481 1.399 1.00 96.38 83 VAL A CA 1
ATOM 641 C C . VAL A 1 83 ? -9.668 8.433 1.300 1.00 96.38 83 VAL A C 1
ATOM 643 O O . VAL A 1 83 ? -9.470 9.259 2.191 1.00 96.38 83 VAL A O 1
ATOM 646 N N . VAL A 1 84 ? -8.894 8.351 0.216 1.00 95.81 84 VAL A N 1
ATOM 647 C CA . VAL A 1 84 ? -7.705 9.185 -0.007 1.00 95.81 84 VAL A CA 1
ATOM 648 C C . VAL A 1 84 ? -8.091 10.662 -0.076 1.00 95.81 84 VAL A C 1
ATOM 650 O O . VAL A 1 84 ? -7.492 11.473 0.630 1.00 95.81 84 VAL A O 1
ATOM 653 N N . LYS A 1 85 ? -9.137 11.013 -0.835 1.00 93.38 85 LYS A N 1
ATOM 654 C CA . LYS A 1 85 ? -9.647 12.392 -0.956 1.00 93.38 85 LYS A CA 1
ATOM 655 C C . LYS A 1 85 ? -10.144 12.976 0.365 1.00 93.38 85 LYS A C 1
ATOM 657 O O . LYS A 1 85 ? -10.021 14.180 0.596 1.00 93.38 85 LYS A O 1
ATOM 662 N N . ASN A 1 86 ? -10.727 12.153 1.235 1.00 93.75 86 ASN A N 1
ATOM 663 C CA . ASN A 1 86 ? -11.358 12.622 2.470 1.00 93.75 86 ASN A CA 1
ATOM 664 C C . ASN A 1 86 ? -10.523 12.385 3.726 1.00 93.75 86 ASN A C 1
ATOM 666 O O . ASN A 1 86 ? -10.965 12.775 4.804 1.00 93.75 86 ASN A O 1
ATOM 670 N N . ILE A 1 87 ? -9.311 11.837 3.619 1.00 94.56 87 ILE A N 1
ATOM 671 C CA . ILE A 1 87 ? -8.492 11.463 4.780 1.00 94.56 87 ILE A CA 1
ATOM 672 C C . ILE A 1 87 ? -8.288 12.620 5.773 1.00 94.56 87 ILE A C 1
ATOM 674 O O . ILE A 1 87 ? -8.361 12.418 6.984 1.00 94.56 87 ILE A O 1
ATOM 678 N N . LYS A 1 88 ? -8.139 13.859 5.276 1.00 91.81 88 LYS A N 1
ATOM 679 C CA . LYS A 1 88 ? -7.984 15.076 6.097 1.00 91.81 88 LYS A CA 1
ATOM 680 C C . LYS A 1 88 ? -9.227 15.420 6.930 1.00 91.81 88 LYS A C 1
ATOM 682 O O . LYS A 1 88 ? -9.121 16.155 7.906 1.00 91.81 88 LYS A O 1
ATOM 687 N N . LYS A 1 89 ? -10.404 14.921 6.541 1.00 92.62 89 LYS A N 1
ATOM 688 C CA . LYS A 1 89 ? -11.686 15.124 7.237 1.00 92.62 89 LYS A CA 1
ATOM 689 C C . LYS A 1 89 ? -11.956 14.042 8.287 1.00 92.62 89 LYS A C 1
ATOM 691 O O . LYS A 1 89 ? -12.973 14.109 8.973 1.00 92.62 89 LYS A O 1
ATOM 696 N N . GLY A 1 90 ? -11.082 13.040 8.391 1.00 95.25 90 GLY A N 1
ATOM 697 C CA . GLY A 1 90 ? -11.273 11.908 9.286 1.00 95.25 90 GLY A CA 1
ATOM 698 C C . GLY A 1 90 ? -11.279 12.314 10.751 1.00 95.25 90 GLY A C 1
ATOM 699 O O . GLY A 1 90 ? -10.495 13.149 11.204 1.00 95.25 90 GLY A O 1
ATOM 700 N N . LYS A 1 91 ? -12.166 11.685 11.518 1.00 97.50 91 LYS A N 1
ATOM 701 C CA . LYS A 1 91 ? -12.242 11.869 12.963 1.00 97.50 91 LYS A CA 1
ATOM 702 C C . LYS A 1 91 ? -11.309 10.879 13.644 1.00 97.50 91 LYS A C 1
ATOM 704 O O . LYS A 1 91 ? -11.449 9.674 13.458 1.00 97.50 91 LYS A O 1
ATOM 709 N N . ARG A 1 92 ? -10.388 11.370 14.478 1.00 97.31 92 ARG A N 1
ATOM 710 C CA . ARG A 1 92 ? -9.544 10.499 15.306 1.00 97.31 92 ARG A CA 1
ATOM 711 C C . ARG A 1 92 ? -10.419 9.665 16.239 1.00 97.31 92 ARG A C 1
ATOM 713 O O . ARG A 1 92 ? -11.177 10.211 17.041 1.00 97.31 92 ARG A O 1
ATOM 720 N N . GLU A 1 93 ? -10.287 8.349 16.150 1.00 96.56 93 GLU A N 1
ATOM 721 C CA . GLU A 1 93 ? -11.072 7.400 16.933 1.00 96.56 93 GLU A CA 1
ATOM 722 C C . GLU A 1 93 ? -10.260 6.124 17.182 1.00 96.56 93 GLU A C 1
ATOM 724 O O . GLU A 1 93 ? -9.296 5.834 16.473 1.00 96.56 93 GLU A O 1
ATOM 729 N N . ARG A 1 94 ? -10.643 5.363 18.210 1.00 97.75 94 ARG A N 1
ATOM 730 C CA . ARG A 1 94 ? -10.078 4.041 18.484 1.00 97.75 94 ARG A CA 1
ATOM 731 C C . ARG A 1 94 ? -11.168 2.991 18.303 1.00 97.75 94 ARG A C 1
ATOM 733 O O . ARG A 1 94 ? -12.166 3.021 19.021 1.00 97.75 94 ARG A O 1
ATOM 740 N N . ILE A 1 95 ? -10.973 2.056 17.379 1.00 98.00 95 ILE A N 1
ATOM 741 C CA . ILE A 1 95 ? -11.912 0.960 17.094 1.00 98.00 95 ILE A CA 1
ATOM 742 C C . ILE A 1 95 ? -11.214 -0.360 17.400 1.00 98.00 95 ILE A C 1
ATOM 744 O O . ILE A 1 95 ? -10.081 -0.554 16.990 1.00 98.00 95 ILE A O 1
ATOM 748 N N . ALA A 1 96 ? -11.852 -1.253 18.166 1.00 97.00 96 ALA A N 1
ATOM 749 C CA . ALA A 1 96 ? -11.250 -2.533 18.573 1.00 97.00 96 ALA A CA 1
ATOM 750 C C . ALA A 1 96 ? -9.840 -2.379 19.193 1.00 97.00 96 ALA A C 1
ATOM 752 O O . ALA A 1 96 ? -8.939 -3.179 18.973 1.00 97.00 96 ALA A O 1
ATOM 753 N N . LYS A 1 97 ? -9.644 -1.305 19.974 1.00 96.88 97 LYS A N 1
ATOM 754 C CA . LYS A 1 97 ? -8.357 -0.890 20.569 1.00 96.88 97 LYS A CA 1
ATOM 755 C C . LYS A 1 97 ? -7.280 -0.436 19.564 1.00 96.88 97 LYS A C 1
ATOM 757 O O . LYS A 1 97 ? -6.194 -0.072 20.011 1.00 96.88 97 LYS A O 1
ATOM 762 N N . ILE A 1 98 ? -7.588 -0.363 18.272 1.00 98.38 98 ILE A N 1
ATOM 763 C CA . ILE A 1 98 ? -6.699 0.102 17.201 1.00 98.38 98 ILE A CA 1
ATOM 764 C C . ILE A 1 98 ? -6.844 1.614 17.024 1.00 98.38 98 ILE A C 1
ATOM 766 O O . ILE A 1 98 ?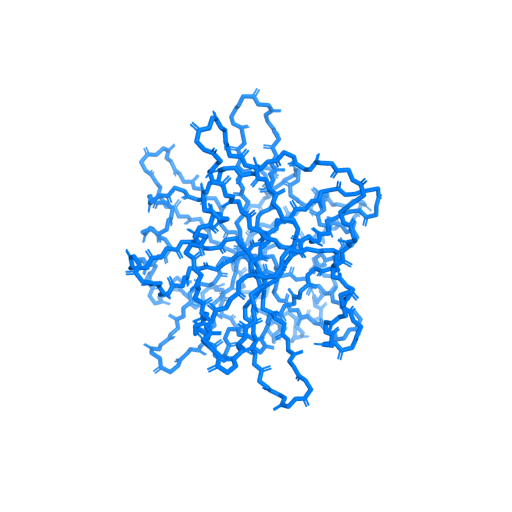 -7.966 2.123 16.959 1.00 98.38 98 ILE A O 1
ATOM 770 N N . SER A 1 99 ? -5.726 2.332 16.958 1.00 98.38 99 SER A N 1
ATOM 771 C CA . SER A 1 99 ? -5.698 3.767 16.652 1.00 98.38 99 SER A CA 1
ATOM 772 C C . SER A 1 99 ? -5.947 4.012 15.161 1.00 98.38 99 SER A C 1
ATOM 774 O O . SER A 1 99 ? -5.480 3.249 14.315 1.00 98.38 99 SER A O 1
ATOM 776 N N . GLY A 1 100 ? -6.700 5.059 14.823 1.00 98.31 100 GLY A N 1
ATOM 777 C CA . GLY A 1 100 ? -6.973 5.388 13.429 1.00 98.31 100 GLY A CA 1
ATOM 778 C C . GLY A 1 100 ? -7.890 6.592 13.242 1.00 98.31 100 GLY A C 1
ATOM 779 O O . GLY A 1 100 ? -8.114 7.397 14.156 1.00 98.31 100 GLY A O 1
ATOM 780 N N . LEU A 1 101 ? -8.427 6.705 12.031 1.00 98.44 101 LEU A N 1
ATOM 781 C CA . LEU A 1 101 ? -9.460 7.667 11.662 1.00 98.44 101 LEU A CA 1
ATOM 782 C C . LEU A 1 101 ? -10.754 6.950 11.301 1.00 98.44 101 LEU A C 1
ATOM 784 O O . LEU A 1 101 ? -10.732 5.864 10.727 1.00 98.44 101 LEU A O 1
ATOM 788 N N . THR A 1 102 ? -11.885 7.589 11.573 1.00 98.25 102 THR A N 1
ATOM 789 C CA . THR A 1 102 ? -13.164 7.218 10.975 1.00 98.25 102 THR A CA 1
ATOM 790 C C . THR A 1 102 ? -13.603 8.257 9.954 1.00 98.25 102 THR A C 1
ATOM 792 O O . THR A 1 102 ? -13.426 9.462 10.150 1.00 98.25 102 THR A O 1
ATOM 795 N N . LEU A 1 103 ? -14.134 7.769 8.839 1.00 97.19 103 LEU A N 1
ATOM 796 C CA . LEU A 1 103 ? -14.594 8.546 7.694 1.00 97.19 103 LEU A CA 1
ATOM 797 C C . LEU A 1 103 ? -15.989 8.069 7.307 1.00 97.19 103 LEU A C 1
ATOM 799 O O . LEU A 1 103 ? -16.247 6.869 7.323 1.00 97.19 103 LEU A O 1
ATOM 803 N N . ASP A 1 104 ? -16.860 8.987 6.910 1.00 95.44 104 ASP A N 1
ATOM 804 C CA . ASP A 1 104 ? -18.119 8.628 6.264 1.00 95.44 104 ASP A CA 1
ATOM 805 C C . ASP A 1 104 ? -17.883 8.579 4.748 1.00 95.44 104 ASP A C 1
ATOM 807 O O . ASP A 1 104 ? -17.646 9.611 4.122 1.00 95.44 104 ASP A O 1
ATOM 811 N N . ILE A 1 105 ? -17.917 7.377 4.170 1.00 93.94 105 ILE A N 1
ATOM 812 C CA . ILE A 1 105 ? -17.708 7.104 2.741 1.00 93.94 105 ILE A CA 1
ATOM 813 C C . ILE A 1 105 ? -18.953 6.388 2.224 1.00 93.94 105 ILE A C 1
ATOM 815 O O . ILE A 1 105 ? -19.357 5.375 2.790 1.00 93.94 105 ILE A O 1
ATOM 819 N N . ASP A 1 106 ? -19.608 6.931 1.197 1.00 88.56 106 ASP A N 1
ATOM 820 C CA . ASP A 1 106 ? -20.832 6.361 0.611 1.00 88.56 106 ASP A CA 1
ATOM 821 C C . ASP A 1 106 ? -21.928 6.017 1.636 1.00 88.56 106 ASP A C 1
ATOM 823 O O . ASP A 1 106 ? -22.636 5.017 1.526 1.00 88.56 106 ASP A O 1
ATOM 827 N N . LYS A 1 107 ? -22.097 6.881 2.649 1.00 88.56 107 LYS A N 1
ATOM 828 C CA . LYS A 1 107 ? -23.039 6.710 3.778 1.00 88.56 107 LYS A CA 1
ATOM 829 C C . LYS A 1 107 ? -22.707 5.537 4.712 1.00 88.56 107 LYS A C 1
ATOM 831 O O . LYS A 1 107 ? -23.515 5.215 5.583 1.00 88.56 107 LYS A O 1
ATOM 836 N N . ALA A 1 108 ? -21.534 4.929 4.572 1.00 93.62 108 ALA A N 1
ATOM 837 C CA . ALA A 1 108 ? -20.996 3.940 5.490 1.00 93.62 108 ALA A CA 1
ATOM 838 C C . ALA A 1 108 ? -19.823 4.530 6.282 1.00 93.62 108 ALA A C 1
ATOM 840 O O . ALA A 1 108 ? -18.956 5.217 5.743 1.00 93.62 108 ALA A O 1
ATOM 841 N N . LYS A 1 109 ? -19.768 4.225 7.580 1.00 96.25 109 LYS A N 1
ATOM 842 C CA . LYS A 1 109 ? -18.632 4.604 8.421 1.00 96.25 109 LYS A CA 1
ATOM 843 C C . LYS A 1 109 ? -17.475 3.637 8.169 1.00 96.25 109 LYS A C 1
ATOM 845 O O . LYS A 1 109 ? -17.560 2.466 8.537 1.00 96.25 109 LYS A O 1
ATOM 850 N N . LYS A 1 110 ? -16.392 4.133 7.581 1.00 98.00 110 LYS A N 1
ATOM 851 C CA . LYS A 1 110 ? -15.142 3.404 7.359 1.00 98.00 110 LYS A CA 1
ATOM 852 C C . LYS A 1 110 ? -14.098 3.762 8.411 1.00 98.00 110 LYS A C 1
ATOM 854 O O . LYS A 1 110 ? -14.066 4.886 8.910 1.00 98.00 110 LYS A O 1
ATOM 859 N N . PHE A 1 111 ? -13.266 2.795 8.775 1.00 98.56 111 PHE A N 1
ATOM 860 C CA . PHE A 1 111 ? -12.172 2.930 9.730 1.00 98.56 111 PHE A CA 1
ATOM 861 C C . PHE A 1 111 ? -10.842 2.714 9.015 1.00 98.56 111 PHE A C 1
ATOM 863 O O . PHE A 1 111 ? -10.648 1.694 8.360 1.00 98.56 111 PHE A O 1
ATOM 870 N N . ILE A 1 112 ? -9.940 3.682 9.155 1.00 98.56 112 ILE A N 1
ATOM 871 C CA . ILE A 1 112 ? -8.600 3.676 8.577 1.00 98.56 112 ILE A CA 1
ATOM 872 C C . ILE A 1 112 ? -7.599 3.556 9.732 1.00 98.56 112 ILE A C 1
ATOM 874 O O . ILE A 1 112 ? -7.372 4.549 10.433 1.00 98.56 112 ILE A O 1
ATOM 878 N N . PRO A 1 113 ? -7.025 2.365 9.968 1.00 98.69 113 PRO A N 1
ATOM 879 C CA . PRO A 1 113 ? -5.957 2.174 10.943 1.00 98.69 113 PRO A CA 1
ATOM 880 C C . PRO A 1 113 ? -4.760 3.075 10.637 1.00 98.69 113 PRO A C 1
ATOM 882 O O . PRO A 1 113 ? -4.425 3.310 9.473 1.00 98.69 113 PRO A O 1
ATOM 885 N N . GLY A 1 114 ? -4.118 3.600 11.676 1.00 98.44 114 GLY A N 1
ATOM 886 C CA . GLY A 1 114 ? -2.920 4.410 11.504 1.00 98.44 114 GLY A CA 1
ATOM 887 C C . GLY A 1 114 ? -2.579 5.258 12.714 1.00 98.44 114 GLY A C 1
ATOM 888 O O . GLY A 1 114 ? -3.201 5.176 13.774 1.00 98.44 114 GLY A O 1
ATOM 889 N N . GLN A 1 115 ? -1.583 6.119 12.544 1.00 97.88 115 GLN A N 1
ATOM 890 C CA . GLN A 1 115 ? -1.001 6.896 13.629 1.00 97.88 115 GLN A CA 1
ATOM 891 C C . GLN A 1 115 ? -0.808 8.354 13.257 1.00 97.88 115 GLN A C 1
ATOM 893 O O . GLN A 1 115 ? -0.562 8.687 12.108 1.00 97.88 115 GLN A O 1
ATOM 898 N N . HIS A 1 116 ? -0.869 9.245 14.247 1.00 96.31 116 HIS A N 1
ATOM 899 C CA . HIS A 1 116 ? -0.440 10.625 14.033 1.00 96.31 116 HIS A CA 1
ATOM 900 C C . HIS A 1 116 ? 1.020 10.784 14.428 1.00 96.31 116 HIS A C 1
ATOM 902 O O . HIS A 1 116 ? 1.372 10.540 15.579 1.00 96.31 116 HIS A O 1
ATOM 908 N N . VAL A 1 117 ? 1.865 11.200 13.499 1.00 95.44 117 VAL A N 1
ATOM 909 C CA . VAL A 1 117 ? 3.277 11.494 13.750 1.00 95.44 117 VAL A CA 1
ATOM 910 C C . VAL A 1 117 ? 3.484 13.000 13.809 1.00 95.44 117 VAL A C 1
ATOM 912 O O . VAL A 1 117 ? 2.763 13.754 13.156 1.00 95.44 117 VAL A O 1
ATOM 915 N N . ASN A 1 118 ? 4.447 13.449 14.606 1.00 93.56 118 ASN A N 1
ATOM 916 C CA . ASN A 1 118 ? 4.794 14.863 14.671 1.00 93.56 118 ASN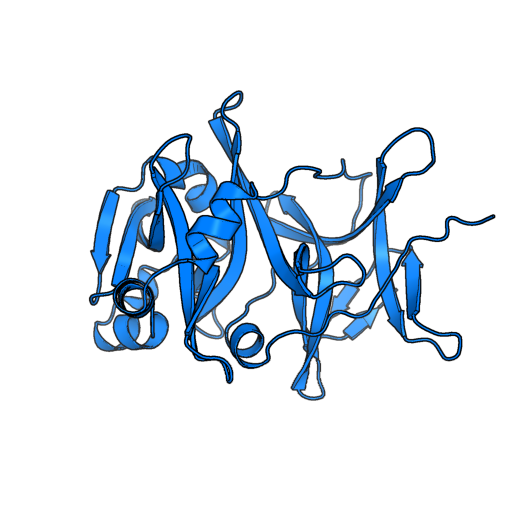 A CA 1
ATOM 917 C C . ASN A 1 118 ? 5.871 15.150 13.627 1.00 93.56 118 ASN A C 1
ATOM 919 O O . ASN A 1 118 ? 6.911 14.501 13.625 1.00 93.56 118 ASN A O 1
ATOM 923 N N . THR A 1 119 ? 5.626 16.132 12.768 1.00 91.75 119 THR A N 1
ATOM 924 C CA . THR A 1 119 ? 6.623 16.669 11.835 1.00 91.75 119 THR A CA 1
ATOM 925 C C . THR A 1 119 ? 6.910 18.132 12.179 1.00 91.75 119 THR A C 1
ATOM 927 O O . THR A 1 119 ? 6.114 18.747 12.898 1.00 91.75 119 THR A O 1
ATOM 930 N N . PRO A 1 120 ? 7.990 18.742 11.659 1.00 91.38 120 PRO A N 1
ATOM 931 C CA . PRO A 1 120 ? 8.234 20.176 11.831 1.00 91.38 120 PRO A CA 1
ATOM 932 C C . PRO A 1 120 ? 7.079 21.064 11.337 1.00 91.38 120 PRO A C 1
ATOM 934 O O . PRO A 1 120 ? 6.905 22.176 11.827 1.00 91.38 120 PRO A O 1
ATOM 937 N N . GLN A 1 121 ? 6.275 20.574 10.388 1.00 87.00 121 GLN A N 1
ATOM 938 C CA . GLN A 1 121 ? 5.103 21.261 9.838 1.00 87.00 121 GLN A CA 1
ATOM 939 C C . GLN A 1 121 ? 3.824 21.026 10.662 1.00 87.00 121 GLN A C 1
ATOM 941 O O . GLN A 1 121 ? 2.794 21.634 10.382 1.00 87.00 121 GLN A O 1
ATOM 946 N N . GLY A 1 122 ? 3.881 20.167 11.683 1.00 90.75 122 GLY A N 1
ATOM 947 C CA . GLY A 1 122 ? 2.758 19.816 12.547 1.00 90.75 122 GLY A CA 1
ATOM 948 C C . GLY A 1 122 ? 2.442 18.316 12.559 1.00 90.75 122 GLY A C 1
ATOM 949 O O . GLY A 1 122 ? 3.139 17.510 11.932 1.00 90.75 122 GLY A O 1
ATOM 950 N N . PRO A 1 123 ? 1.407 17.909 13.314 1.00 92.44 123 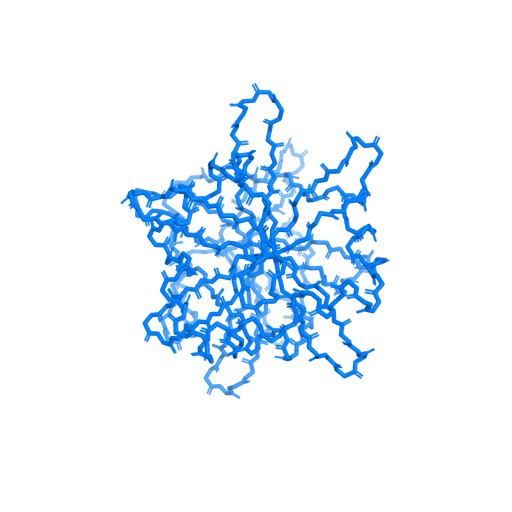PRO A N 1
ATOM 951 C CA . PRO A 1 123 ? 0.980 16.520 13.372 1.00 92.44 123 PRO A CA 1
ATOM 952 C C . PRO A 1 123 ? 0.320 16.091 12.055 1.00 92.44 123 PRO A C 1
ATOM 954 O O . PRO A 1 123 ? -0.590 16.755 11.565 1.00 92.44 123 PRO A O 1
ATOM 957 N N . ILE A 1 124 ? 0.735 14.945 11.518 1.00 94.06 124 ILE A N 1
ATOM 958 C CA . ILE A 1 124 ? 0.195 14.353 10.288 1.00 94.06 124 ILE A CA 1
ATOM 959 C C . ILE A 1 124 ? -0.306 12.946 10.601 1.00 94.06 124 ILE A C 1
ATOM 961 O O . ILE A 1 124 ? 0.368 12.189 11.297 1.00 94.06 124 ILE A O 1
ATOM 965 N N . PHE A 1 125 ? -1.488 12.586 10.099 1.00 97.00 125 PHE A N 1
ATOM 966 C CA . PHE A 1 125 ? -1.970 11.207 10.149 1.00 97.00 125 PHE A CA 1
ATOM 967 C C . PHE A 1 125 ? -1.337 10.371 9.033 1.00 97.00 125 PHE A C 1
ATOM 969 O O . PHE A 1 125 ? -1.436 10.732 7.861 1.00 97.00 125 PHE A O 1
ATOM 976 N N . ILE A 1 126 ? -0.738 9.243 9.404 1.00 97.81 126 ILE A N 1
ATOM 977 C CA . ILE A 1 126 ? -0.167 8.243 8.508 1.00 97.81 126 ILE A CA 1
ATOM 978 C C . ILE A 1 126 ? -1.002 6.966 8.653 1.00 97.81 126 ILE A C 1
ATOM 980 O O . ILE A 1 126 ? -0.982 6.358 9.730 1.00 97.81 126 ILE A O 1
ATOM 984 N N . PRO A 1 127 ? -1.763 6.564 7.619 1.00 98.44 127 PRO A N 1
ATOM 985 C CA . PRO A 1 127 ? -2.445 5.281 7.636 1.00 98.44 127 PRO A CA 1
ATOM 986 C C . PRO A 1 127 ? -1.410 4.153 7.593 1.00 98.44 127 PRO A C 1
ATOM 988 O O . PRO A 1 127 ? -0.347 4.296 6.983 1.00 98.44 127 PRO A O 1
ATOM 991 N N . GLY A 1 128 ? -1.704 3.047 8.261 1.00 98.31 128 GLY A N 1
ATOM 992 C CA . GLY A 1 128 ? -0.813 1.896 8.293 1.00 98.31 128 GLY A CA 1
ATOM 993 C C . GLY A 1 128 ? -1.080 0.978 9.472 1.00 98.31 128 GLY A C 1
ATOM 994 O O . GLY A 1 128 ? -1.941 1.236 10.318 1.00 98.31 128 GLY A O 1
ATOM 995 N N . GLN A 1 129 ? -0.306 -0.097 9.527 1.00 98.38 129 GLN A N 1
ATOM 996 C CA . GLN A 1 129 ? -0.381 -1.089 10.591 1.00 98.38 129 GLN A CA 1
ATOM 997 C C . GLN A 1 129 ? 1.006 -1.574 10.992 1.00 98.38 129 GLN A C 1
ATOM 999 O O . GLN A 1 129 ? 1.960 -1.473 10.227 1.00 98.38 129 GLN A O 1
ATOM 1004 N N . THR A 1 130 ? 1.111 -2.103 12.202 1.00 98.56 130 THR A N 1
ATOM 1005 C CA . THR A 1 130 ? 2.345 -2.688 12.718 1.00 98.56 130 THR A CA 1
ATOM 1006 C C . THR A 1 130 ? 2.411 -4.158 12.341 1.00 98.56 130 THR A C 1
ATOM 1008 O O . THR A 1 130 ? 1.470 -4.906 12.608 1.00 98.56 130 THR A O 1
ATOM 1011 N N . VAL A 1 131 ? 3.532 -4.559 11.752 1.00 98.00 131 VAL A N 1
ATOM 1012 C CA . VAL A 1 131 ? 3.838 -5.933 11.356 1.00 98.00 131 VAL A CA 1
ATOM 1013 C C . VAL A 1 131 ? 5.000 -6.440 12.201 1.00 98.00 131 VAL A C 1
ATOM 1015 O O . VAL A 1 131 ? 6.013 -5.758 12.337 1.00 98.00 131 VAL A O 1
ATOM 1018 N N . GLU A 1 132 ? 4.859 -7.636 12.766 1.00 97.50 132 GLU A N 1
ATOM 1019 C CA . GLU A 1 132 ? 5.958 -8.315 13.454 1.00 97.50 132 GLU A CA 1
ATOM 1020 C C . GLU A 1 132 ? 6.943 -8.876 12.423 1.00 97.50 132 GLU A C 1
ATOM 1022 O O . GLU A 1 132 ? 6.575 -9.721 11.603 1.00 97.50 132 GLU A O 1
ATOM 1027 N N . THR A 1 133 ? 8.193 -8.414 12.474 1.00 96.31 133 THR A N 1
ATOM 1028 C CA . THR A 1 133 ? 9.293 -8.887 11.620 1.00 96.31 133 THR A CA 1
ATOM 1029 C C . THR A 1 133 ? 10.352 -9.604 12.465 1.00 96.31 133 THR A C 1
ATOM 1031 O O . THR A 1 133 ? 10.380 -9.435 13.689 1.00 96.31 133 THR A O 1
ATOM 1034 N N . PRO A 1 134 ? 11.288 -10.359 11.860 1.00 95.81 134 PRO A N 1
ATOM 1035 C CA . PRO A 1 134 ? 12.411 -10.946 12.596 1.00 95.81 134 PRO A CA 1
ATOM 1036 C C . PRO A 1 134 ? 13.287 -9.922 13.340 1.00 95.81 134 PRO A C 1
ATOM 1038 O O . PRO A 1 134 ? 13.948 -10.283 14.311 1.00 95.81 134 PRO A O 1
ATOM 1041 N N . ALA A 1 135 ? 13.295 -8.659 12.901 1.00 93.12 135 ALA A N 1
ATOM 1042 C CA . ALA A 1 135 ? 14.023 -7.566 13.545 1.00 93.12 135 ALA A CA 1
ATOM 1043 C C . ALA A 1 135 ? 13.208 -6.844 14.639 1.00 93.12 135 ALA A C 1
ATOM 1045 O O . ALA A 1 135 ? 13.750 -5.978 15.324 1.00 93.12 135 ALA A O 1
ATOM 1046 N N . GLY A 1 136 ? 11.932 -7.200 14.813 1.00 96.19 136 GLY A N 1
ATOM 1047 C CA . GLY A 1 136 ? 10.992 -6.564 15.736 1.00 96.19 136 GLY A CA 1
ATOM 1048 C C . GLY A 1 136 ? 9.754 -5.984 15.037 1.00 96.19 136 GLY A C 1
ATOM 1049 O O . GLY A 1 136 ? 9.612 -6.101 13.814 1.00 96.19 136 GLY A O 1
ATOM 1050 N N . PRO A 1 137 ? 8.835 -5.365 15.795 1.00 97.56 137 PRO A N 1
ATOM 1051 C CA . PRO A 1 137 ? 7.645 -4.736 15.238 1.00 97.56 137 PRO A CA 1
ATOM 1052 C C . PRO A 1 137 ? 8.014 -3.516 14.388 1.00 97.56 137 PRO A C 1
ATOM 1054 O O . PRO A 1 137 ? 8.754 -2.636 14.823 1.00 97.56 137 PRO A O 1
ATOM 1057 N N . VAL A 1 138 ? 7.447 -3.431 13.187 1.00 97.44 138 VAL A N 1
ATOM 1058 C CA . VAL A 1 138 ? 7.651 -2.318 12.251 1.00 97.44 138 VAL A CA 1
ATOM 1059 C C . VAL A 1 138 ? 6.299 -1.736 11.864 1.00 97.44 138 VAL A C 1
ATOM 1061 O O . VAL A 1 138 ? 5.407 -2.462 11.428 1.00 97.44 138 VAL A O 1
ATOM 1064 N N . PHE A 1 139 ? 6.130 -0.419 11.992 1.00 98.38 139 PHE A N 1
ATOM 1065 C CA . PHE A 1 139 ? 4.972 0.260 11.413 1.00 98.38 139 PHE A CA 1
ATOM 1066 C C . PHE A 1 139 ? 5.149 0.374 9.900 1.00 98.38 139 PHE A C 1
ATOM 1068 O O . PHE A 1 139 ? 6.084 1.018 9.430 1.00 98.38 139 PHE A O 1
ATOM 1075 N N . VAL A 1 140 ? 4.232 -0.222 9.144 1.00 98.25 140 VAL A N 1
ATOM 1076 C CA . VAL A 1 140 ? 4.212 -0.188 7.683 1.00 98.25 140 VAL A CA 1
ATOM 1077 C C . VAL A 1 140 ? 3.135 0.801 7.233 1.00 98.25 140 VAL A C 1
ATOM 1079 O O . VAL A 1 140 ? 1.941 0.511 7.385 1.00 98.25 140 VAL A O 1
ATOM 1082 N N . PRO A 1 141 ? 3.521 1.968 6.679 1.00 98.50 141 PRO A N 1
ATOM 1083 C CA . PRO A 1 141 ? 2.576 2.892 6.068 1.00 98.50 141 PRO A CA 1
ATOM 1084 C C . PRO A 1 141 ? 1.817 2.226 4.921 1.00 98.50 141 PRO A C 1
ATOM 1086 O O . PRO A 1 141 ? 2.403 1.520 4.096 1.00 98.50 141 PRO A O 1
ATOM 1089 N N . GLY A 1 142 ? 0.511 2.454 4.862 1.00 98.31 142 GLY A N 1
ATOM 1090 C CA . GLY A 1 142 ? -0.340 1.883 3.827 1.00 98.31 142 GLY A CA 1
ATOM 1091 C C . GLY A 1 142 ? -1.819 1.939 4.175 1.00 98.31 142 GLY A C 1
ATOM 1092 O O . GLY A 1 142 ? -2.214 2.433 5.229 1.00 98.31 142 GLY A O 1
ATOM 1093 N N . LEU A 1 143 ? -2.653 1.426 3.278 1.00 98.62 143 LEU A N 1
ATOM 1094 C CA . LEU A 1 143 ? -4.102 1.375 3.459 1.00 98.62 143 LEU A CA 1
ATOM 1095 C C . LEU A 1 143 ? -4.544 -0.055 3.755 1.00 98.62 143 LEU A C 1
ATOM 1097 O O . LEU A 1 143 ? -4.432 -0.928 2.896 1.00 98.62 143 LEU A O 1
ATOM 1101 N N . SER A 1 144 ? -5.040 -0.292 4.972 1.00 98.50 144 SER A N 1
ATOM 1102 C CA . SER A 1 144 ? -5.709 -1.549 5.311 1.00 98.50 144 SER A CA 1
ATOM 1103 C C . SER A 1 144 ? -7.055 -1.613 4.594 1.00 98.50 144 SER A C 1
ATOM 1105 O O . SER A 1 144 ? -7.867 -0.696 4.730 1.00 98.50 144 SER A O 1
ATOM 1107 N N . ILE A 1 145 ? -7.295 -2.690 3.855 1.00 97.88 145 ILE A N 1
ATOM 1108 C CA . ILE A 1 145 ? -8.499 -2.911 3.056 1.00 97.88 145 ILE A CA 1
ATOM 1109 C C . ILE A 1 145 ? -9.112 -4.275 3.346 1.00 97.88 145 ILE A C 1
ATOM 1111 O O . ILE A 1 145 ? -8.405 -5.217 3.695 1.00 97.88 145 ILE A O 1
ATOM 1115 N N . ASN A 1 146 ? -10.424 -4.390 3.158 1.00 97.31 146 ASN A N 1
ATOM 1116 C CA . ASN A 1 146 ? -11.105 -5.674 3.077 1.00 97.31 146 ASN A CA 1
ATOM 1117 C C . ASN A 1 146 ? -11.221 -6.089 1.605 1.00 97.31 146 ASN A C 1
ATOM 1119 O O . ASN A 1 146 ? -11.762 -5.336 0.791 1.00 97.31 146 ASN A O 1
ATOM 1123 N N . THR A 1 147 ? -10.714 -7.272 1.262 1.00 95.25 147 THR A N 1
ATOM 1124 C CA . THR A 1 147 ? -10.821 -7.849 -0.087 1.00 95.25 147 THR A CA 1
ATOM 1125 C C . THR A 1 147 ? -11.639 -9.139 -0.048 1.00 95.25 147 THR A C 1
ATOM 1127 O O . THR A 1 147 ? -11.780 -9.735 1.021 1.00 95.25 147 THR A O 1
ATOM 1130 N N . PRO A 1 148 ? -12.121 -9.649 -1.196 1.00 93.25 148 PRO A N 1
ATOM 1131 C CA . PRO A 1 148 ? -12.777 -10.957 -1.242 1.00 93.25 148 PRO A CA 1
ATOM 1132 C C . PRO A 1 148 ? -11.908 -12.121 -0.735 1.00 93.25 148 PRO A C 1
ATOM 1134 O O . PRO A 1 148 ? -12.445 -13.111 -0.247 1.00 93.25 148 PRO A O 1
ATOM 1137 N N . ALA A 1 149 ? -10.577 -12.011 -0.834 1.00 91.62 149 ALA A N 1
ATOM 1138 C CA . ALA A 1 149 ? -9.634 -13.006 -0.313 1.00 91.62 149 ALA A CA 1
ATOM 1139 C C . ALA A 1 149 ? -9.336 -12.829 1.189 1.00 91.62 149 ALA A C 1
ATOM 1141 O O . ALA A 1 149 ? -8.671 -13.670 1.792 1.00 91.62 149 ALA A O 1
ATOM 1142 N N . GLY A 1 150 ? -9.832 -11.746 1.786 1.00 95.06 150 GLY A N 1
ATOM 1143 C CA . GLY A 1 150 ? -9.620 -11.369 3.173 1.00 95.06 150 GLY A CA 1
ATOM 1144 C C . GLY A 1 150 ? -8.980 -9.984 3.327 1.00 95.06 150 GLY A C 1
ATOM 1145 O O . GLY A 1 150 ? -8.628 -9.327 2.339 1.00 95.06 150 GLY A O 1
ATOM 1146 N N . PRO A 1 151 ? -8.846 -9.507 4.571 1.00 96.88 151 PRO A N 1
ATOM 1147 C CA . PRO A 1 151 ? -8.233 -8.221 4.868 1.00 96.88 151 PRO A CA 1
ATOM 1148 C C . PRO A 1 151 ? -6.731 -8.221 4.589 1.00 96.88 151 PRO A C 1
ATOM 1150 O O . PRO A 1 151 ? -6.044 -9.202 4.863 1.00 96.88 151 PRO A O 1
ATOM 1153 N N . GLY A 1 152 ? -6.209 -7.098 4.109 1.00 97.25 152 GLY A N 1
ATOM 1154 C CA . GLY A 1 152 ? -4.780 -6.920 3.868 1.00 97.25 152 GLY A CA 1
ATOM 1155 C C . GLY A 1 152 ? -4.388 -5.449 3.800 1.00 97.25 152 GLY A C 1
ATOM 1156 O O . GLY A 1 152 ? -5.214 -4.566 4.026 1.00 97.25 152 GLY A O 1
ATOM 1157 N N . LEU A 1 153 ? -3.120 -5.175 3.518 1.00 98.38 153 LEU A N 1
ATOM 1158 C CA . LEU A 1 153 ? -2.544 -3.831 3.480 1.00 98.38 153 LEU A CA 1
ATOM 1159 C C . LEU A 1 153 ? -2.020 -3.535 2.086 1.00 98.38 153 LEU A C 1
ATOM 1161 O O . LEU A 1 153 ? -1.217 -4.301 1.584 1.00 98.38 153 LEU A O 1
ATOM 1165 N N . ILE A 1 154 ? -2.372 -2.401 1.493 1.00 98.44 154 ILE A N 1
ATOM 1166 C CA . ILE A 1 154 ? -1.625 -1.879 0.343 1.00 98.44 154 ILE A CA 1
ATOM 1167 C C . ILE A 1 154 ? -0.534 -0.954 0.895 1.00 98.44 154 ILE A C 1
ATOM 1169 O O . ILE A 1 154 ? -0.883 0.134 1.371 1.00 98.44 154 ILE A O 1
ATOM 1173 N N . PRO A 1 155 ? 0.758 -1.337 0.879 1.00 98.56 155 PRO A N 1
ATOM 1174 C CA . PRO A 1 155 ? 1.823 -0.482 1.388 1.00 98.56 155 PRO A CA 1
ATOM 1175 C C . PRO A 1 155 ? 1.953 0.786 0.548 1.00 98.56 155 PRO A C 1
ATOM 1177 O O . PRO A 1 155 ? 1.890 0.743 -0.684 1.00 98.56 155 PRO A O 1
ATOM 1180 N N . GLY A 1 156 ? 2.123 1.925 1.209 1.00 98.00 156 GLY A N 1
ATOM 1181 C CA . GLY A 1 156 ? 2.217 3.200 0.519 1.00 98.00 156 GLY A CA 1
ATOM 1182 C C . GLY A 1 156 ? 1.965 4.406 1.407 1.00 98.00 156 GLY A C 1
ATOM 1183 O O . GLY A 1 156 ? 1.742 4.298 2.611 1.00 98.00 156 GLY A O 1
ATOM 1184 N N . HIS A 1 157 ? 1.990 5.583 0.794 1.00 97.38 157 HIS A N 1
ATOM 1185 C CA . HIS A 1 157 ? 1.784 6.853 1.482 1.00 97.38 157 HIS A CA 1
ATOM 1186 C C . HIS A 1 157 ? 0.723 7.693 0.788 1.00 97.38 157 HIS A C 1
ATOM 1188 O O . HIS A 1 157 ? 0.673 7.770 -0.438 1.00 97.38 157 HIS A O 1
ATOM 1194 N N . ILE A 1 158 ? -0.082 8.392 1.584 1.00 95.69 158 ILE A N 1
ATOM 1195 C CA . ILE A 1 158 ? -0.919 9.478 1.083 1.00 95.69 158 ILE A CA 1
ATOM 1196 C C . ILE A 1 158 ? -0.095 10.762 1.118 1.00 95.69 158 ILE A C 1
ATOM 1198 O O . ILE A 1 158 ? 0.320 11.217 2.185 1.00 95.69 158 ILE A O 1
ATOM 1202 N N . LEU A 1 159 ? 0.100 11.368 -0.047 1.00 91.69 159 LEU A N 1
ATOM 1203 C CA . LEU A 1 159 ? 0.682 12.692 -0.188 1.00 91.69 159 LEU A CA 1
ATOM 1204 C C . LEU A 1 159 ? -0.423 13.725 -0.359 1.00 91.69 159 LEU A C 1
ATOM 1206 O O . LEU A 1 159 ? -1.314 13.569 -1.190 1.00 91.69 159 LEU A O 1
ATOM 1210 N N . ASN A 1 160 ? -0.343 14.795 0.421 1.00 85.19 160 ASN A N 1
ATOM 1211 C CA . ASN A 1 160 ? -1.306 15.884 0.394 1.00 85.19 160 ASN A CA 1
ATOM 1212 C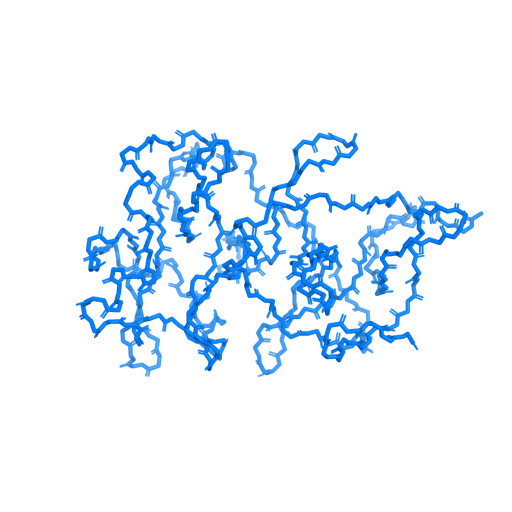 C . ASN A 1 160 ? -0.702 17.082 -0.337 1.00 85.19 160 ASN A C 1
ATOM 1214 O O . ASN A 1 160 ? 0.347 17.588 0.056 1.00 85.19 160 ASN A O 1
ATOM 1218 N N . SER A 1 161 ? -1.375 17.551 -1.383 1.00 77.62 161 SER A N 1
ATOM 1219 C CA . SER A 1 161 ? -1.042 18.808 -2.042 1.00 77.62 161 SER A CA 1
ATOM 1220 C C . SER A 1 161 ? -1.683 19.962 -1.278 1.00 77.62 161 SER A C 1
ATOM 1222 O O . SER A 1 161 ? -2.909 20.065 -1.194 1.00 77.62 161 SER A O 1
ATOM 1224 N N . GLU A 1 162 ? -0.858 20.850 -0.730 1.00 67.69 162 GLU A N 1
ATOM 1225 C CA . GLU A 1 162 ? -1.332 22.068 -0.059 1.00 67.69 162 GLU A CA 1
ATOM 1226 C C . GLU A 1 162 ? -1.972 23.058 -1.050 1.00 67.69 162 GLU A C 1
ATOM 1228 O O . GLU A 1 162 ? -2.865 23.815 -0.683 1.00 67.69 162 GLU A O 1
ATOM 1233 N N . ASN A 1 163 ? -1.569 23.017 -2.326 1.00 70.31 163 ASN A N 1
ATOM 1234 C CA . ASN A 1 163 ? -2.027 23.969 -3.342 1.00 70.31 163 ASN A CA 1
ATOM 1235 C C . ASN A 1 163 ? -3.352 23.566 -4.000 1.00 70.31 163 ASN A C 1
ATOM 1237 O O . ASN A 1 163 ? -4.158 24.431 -4.333 1.00 70.31 163 ASN A O 1
ATOM 1241 N N . THR A 1 164 ? -3.566 22.268 -4.227 1.00 71.69 164 THR A N 1
ATOM 1242 C CA . THR A 1 164 ? -4.764 21.767 -4.928 1.00 71.69 164 THR A CA 1
ATOM 1243 C C . THR A 1 164 ? -5.789 21.156 -3.976 1.00 71.69 164 THR A C 1
ATOM 1245 O O . THR A 1 164 ? -6.903 20.853 -4.389 1.00 71.69 164 THR A O 1
ATOM 1248 N N . ASN A 1 165 ? -5.433 20.993 -2.694 1.00 71.94 165 ASN A N 1
ATOM 1249 C CA . ASN A 1 165 ? -6.180 20.211 -1.706 1.00 71.94 165 ASN A CA 1
ATOM 1250 C C . ASN A 1 165 ? -6.508 18.781 -2.180 1.00 71.94 165 ASN A C 1
ATOM 1252 O O . ASN A 1 165 ? -7.424 18.141 -1.668 1.00 71.94 165 ASN A O 1
ATOM 1256 N N . GLU A 1 166 ? -5.750 18.286 -3.157 1.00 83.19 166 GLU A N 1
ATOM 1257 C CA . GLU A 1 166 ? -5.832 16.920 -3.644 1.00 83.19 166 GLU A CA 1
ATOM 1258 C C . GLU A 1 166 ? -4.882 16.046 -2.836 1.00 83.19 166 GLU A C 1
ATOM 1260 O O . GLU A 1 166 ? -3.776 16.454 -2.461 1.00 83.19 166 GLU A O 1
ATOM 1265 N N . SER A 1 167 ? -5.322 14.821 -2.596 1.00 91.00 167 SER A N 1
ATOM 1266 C CA . SER A 1 167 ? -4.525 13.784 -1.967 1.00 91.00 167 SER A CA 1
ATOM 1267 C C . SER A 1 167 ? -4.277 12.685 -2.990 1.00 91.00 167 SER A C 1
ATOM 1269 O O . SER A 1 167 ? -5.184 12.295 -3.723 1.00 91.00 167 SER A O 1
ATOM 1271 N N . LEU A 1 168 ? -3.045 12.193 -3.039 1.00 92.19 168 LEU A N 1
ATOM 1272 C CA . LEU A 1 168 ? -2.626 11.111 -3.919 1.00 92.19 168 LEU A CA 1
ATOM 1273 C C . LEU A 1 168 ? -2.079 9.973 -3.069 1.00 92.19 168 LEU A C 1
ATOM 1275 O O . LEU A 1 168 ? -1.213 10.196 -2.226 1.00 92.19 168 LEU A O 1
ATOM 1279 N N . PHE A 1 169 ? -2.555 8.756 -3.310 1.00 96.12 169 PHE A N 1
ATOM 1280 C CA . PHE A 1 169 ? -1.940 7.566 -2.744 1.00 96.12 169 PHE A CA 1
ATOM 1281 C C . PHE A 1 169 ? -0.828 7.065 -3.663 1.00 96.12 169 PHE A C 1
ATOM 1283 O O . PHE A 1 169 ? -1.047 6.875 -4.859 1.00 96.12 169 PHE A O 1
ATOM 1290 N N . LEU A 1 170 ? 0.353 6.853 -3.091 1.00 95.94 170 LEU A N 1
ATOM 1291 C CA . LEU A 1 170 ? 1.500 6.247 -3.751 1.00 95.94 170 LEU A CA 1
ATOM 1292 C C . LEU A 1 170 ? 1.763 4.884 -3.140 1.00 95.94 170 LEU A C 1
ATOM 1294 O O . LEU A 1 170 ? 2.226 4.809 -2.000 1.00 95.94 170 LEU A O 1
ATOM 1298 N N . ALA A 1 171 ? 1.503 3.830 -3.910 1.00 97.50 171 ALA A N 1
ATOM 1299 C CA . ALA A 1 171 ? 1.957 2.496 -3.560 1.00 97.50 171 ALA A CA 1
ATOM 1300 C C . ALA A 1 171 ? 3.491 2.469 -3.551 1.00 97.50 171 ALA A C 1
ATOM 1302 O O . ALA A 1 171 ? 4.148 2.998 -4.457 1.00 97.50 171 ALA A O 1
ATOM 1303 N N . GLY A 1 172 ? 4.060 1.889 -2.505 1.00 97.12 172 GLY A N 1
ATOM 1304 C CA . GLY A 1 172 ? 5.503 1.799 -2.352 1.00 97.12 172 GLY A CA 1
ATOM 1305 C C . GLY A 1 172 ? 5.918 1.394 -0.953 1.00 97.12 172 GLY A C 1
ATOM 1306 O O . GLY A 1 172 ? 5.109 1.342 -0.025 1.00 97.12 172 GLY A O 1
ATOM 1307 N N . GLN A 1 173 ? 7.205 1.116 -0.803 1.00 96.25 173 GLN A N 1
ATOM 1308 C CA . GLN A 1 173 ? 7.795 0.665 0.451 1.00 96.25 173 GLN A CA 1
ATOM 1309 C C . GLN A 1 173 ? 9.129 1.363 0.687 1.00 96.25 173 GLN A C 1
ATOM 1311 O O . GLN A 1 173 ? 9.795 1.800 -0.250 1.00 96.25 173 GLN A O 1
ATOM 1316 N N . VAL A 1 174 ? 9.504 1.477 1.960 1.00 94.00 174 VAL A N 1
ATOM 1317 C CA . VAL A 1 174 ? 10.859 1.871 2.344 1.00 94.00 174 VAL A CA 1
ATOM 1318 C C . VAL A 1 174 ? 11.725 0.619 2.269 1.00 94.00 174 VAL A C 1
ATOM 1320 O O . VAL A 1 174 ? 11.474 -0.339 2.998 1.00 94.00 174 VAL A O 1
ATOM 1323 N N . LEU A 1 175 ? 12.692 0.609 1.356 1.00 94.25 175 LEU A N 1
ATOM 1324 C CA . LEU A 1 175 ? 13.518 -0.553 1.034 1.00 94.25 175 LEU A CA 1
ATOM 1325 C C . LEU A 1 175 ? 14.998 -0.185 1.106 1.00 94.25 175 LEU A C 1
ATOM 1327 O O . LEU A 1 175 ? 15.380 0.965 0.878 1.00 94.25 175 LEU A O 1
ATOM 1331 N N . GLN A 1 176 ? 15.835 -1.180 1.395 1.00 93.19 176 GLN A N 1
ATOM 1332 C CA . GLN A 1 176 ? 17.274 -1.055 1.209 1.00 93.19 176 GLN A CA 1
ATOM 1333 C C . GLN A 1 176 ? 17.577 -1.094 -0.291 1.00 93.19 176 GLN A C 1
ATOM 1335 O O . GLN A 1 176 ? 17.190 -2.036 -0.980 1.00 93.19 176 GLN A O 1
ATOM 1340 N N . THR A 1 177 ? 18.283 -0.080 -0.781 1.00 92.06 177 THR A N 1
ATOM 1341 C CA . THR A 1 177 ? 18.721 0.024 -2.178 1.00 92.06 177 THR A CA 1
ATOM 1342 C C . THR A 1 177 ? 20.234 0.182 -2.250 1.00 92.06 177 THR A C 1
ATOM 1344 O O . THR A 1 177 ? 20.908 0.403 -1.236 1.00 92.06 177 THR A O 1
ATOM 1347 N N . SER A 1 178 ? 20.779 0.146 -3.462 1.00 90.38 178 SER A N 1
ATOM 1348 C CA . SER A 1 178 ? 22.178 0.501 -3.729 1.00 90.38 178 SER A CA 1
ATOM 1349 C C . SER A 1 178 ? 22.572 1.913 -3.257 1.00 90.38 178 SER A C 1
ATOM 1351 O O . SER A 1 178 ? 23.746 2.150 -2.966 1.00 90.38 178 SER A O 1
ATOM 1353 N N . ASN A 1 179 ? 21.605 2.827 -3.122 1.00 89.31 179 ASN A N 1
ATOM 1354 C CA . ASN A 1 179 ? 21.800 4.196 -2.630 1.00 89.31 179 ASN A CA 1
ATOM 1355 C C . ASN A 1 179 ? 21.489 4.365 -1.130 1.00 89.31 179 ASN A C 1
ATOM 1357 O O . ASN A 1 179 ? 21.536 5.483 -0.617 1.00 89.31 179 ASN A O 1
ATOM 1361 N N . GLY A 1 180 ? 21.189 3.274 -0.420 1.00 91.25 180 GLY A N 1
ATOM 1362 C CA . GLY A 1 180 ? 20.760 3.276 0.979 1.00 91.25 180 GLY A CA 1
ATOM 1363 C C . GLY A 1 180 ? 19.257 3.051 1.142 1.00 91.25 180 GLY A C 1
ATOM 1364 O O . GLY A 1 180 ? 18.574 2.611 0.217 1.00 91.25 180 GLY A O 1
ATOM 1365 N N . ILE A 1 181 ? 18.744 3.317 2.343 1.00 90.81 181 ILE A N 1
ATOM 1366 C CA . ILE A 1 181 ? 17.323 3.142 2.657 1.00 90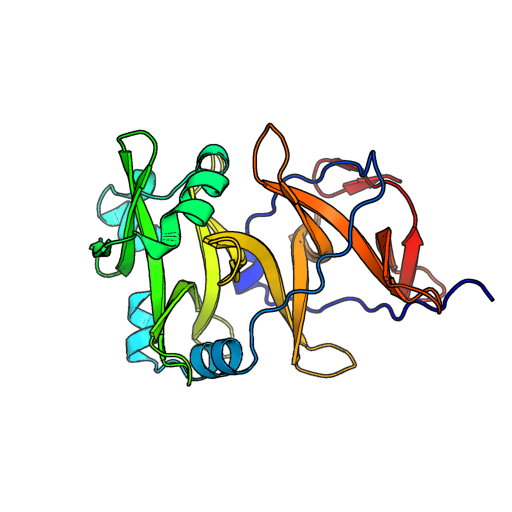.81 181 ILE A CA 1
ATOM 1367 C C . ILE A 1 181 ? 16.527 4.279 2.012 1.00 90.81 181 ILE A C 1
ATOM 1369 O O . ILE A 1 181 ? 16.723 5.443 2.358 1.00 90.81 181 ILE A O 1
ATOM 1373 N N . GLU A 1 182 ? 15.601 3.953 1.112 1.00 92.19 182 GLU A N 1
ATOM 1374 C CA . GLU A 1 182 ? 14.730 4.944 0.478 1.00 92.19 182 GLU A CA 1
ATOM 1375 C C . GLU A 1 182 ? 13.311 4.427 0.239 1.00 92.19 182 GLU A C 1
ATOM 1377 O O . GLU A 1 182 ? 13.053 3.226 0.182 1.00 92.19 182 GLU A O 1
ATOM 1382 N N . PHE A 1 183 ? 12.370 5.360 0.073 1.00 94.44 183 PHE A N 1
ATOM 1383 C CA . PHE A 1 183 ? 11.044 5.034 -0.436 1.00 94.44 183 PHE A CA 1
ATOM 1384 C C . PHE A 1 183 ? 11.104 4.785 -1.948 1.00 94.44 183 PHE A C 1
ATOM 1386 O O . PHE A 1 183 ? 11.440 5.689 -2.732 1.00 94.44 183 PHE A O 1
ATOM 1393 N N . VAL A 1 184 ? 10.720 3.572 -2.336 1.00 94.94 184 VAL A N 1
ATOM 1394 C CA . VAL A 1 184 ? 10.616 3.119 -3.722 1.00 94.94 184 VAL A CA 1
ATOM 1395 C C . VAL A 1 184 ? 9.136 2.988 -4.079 1.00 94.94 184 VAL A C 1
ATOM 1397 O O . VAL A 1 184 ? 8.381 2.291 -3.397 1.00 94.94 184 VAL A O 1
ATOM 1400 N N . CYS A 1 185 ? 8.710 3.670 -5.145 1.00 95.69 185 CYS A N 1
ATOM 1401 C CA . CYS A 1 185 ? 7.356 3.530 -5.680 1.00 95.69 185 CYS A CA 1
ATOM 1402 C C . CYS A 1 185 ? 7.215 2.164 -6.350 1.00 95.69 185 CYS A C 1
ATOM 1404 O O . CYS A 1 185 ? 7.984 1.817 -7.248 1.00 95.69 185 CYS A O 1
ATOM 1406 N N . GLY A 1 186 ? 6.227 1.392 -5.923 1.00 96.00 186 GLY A N 1
ATOM 1407 C CA . GLY A 1 186 ? 6.057 0.032 -6.399 1.00 96.00 186 GLY A CA 1
ATOM 1408 C C . GLY A 1 186 ? 5.119 -0.783 -5.530 1.00 96.00 186 GLY A C 1
ATOM 1409 O O . GLY A 1 186 ? 4.473 -0.264 -4.623 1.00 96.00 186 GLY A O 1
ATOM 1410 N N . GLN A 1 187 ? 5.039 -2.073 -5.814 1.00 96.88 187 GLN A N 1
ATOM 1411 C CA . GLN A 1 187 ? 4.247 -3.000 -5.019 1.00 96.88 187 GLN A CA 1
ATOM 1412 C C . GLN A 1 187 ? 4.846 -4.398 -5.022 1.00 96.88 187 GLN A C 1
ATOM 1414 O O . GLN A 1 187 ? 5.525 -4.802 -5.968 1.00 96.88 187 GLN A O 1
ATOM 1419 N N . THR A 1 188 ? 4.561 -5.148 -3.964 1.00 95.81 188 THR A N 1
ATOM 1420 C CA . THR A 1 188 ? 5.028 -6.523 -3.820 1.00 95.81 188 THR A CA 1
ATOM 1421 C C . THR A 1 188 ? 4.003 -7.493 -4.386 1.00 95.81 188 THR A C 1
ATOM 1423 O O . THR A 1 188 ? 2.832 -7.472 -4.013 1.00 95.81 188 THR A O 1
ATOM 1426 N N . ILE A 1 189 ? 4.458 -8.354 -5.292 1.00 92.44 189 ILE A N 1
ATOM 1427 C CA . ILE A 1 189 ? 3.659 -9.393 -5.935 1.00 92.44 189 ILE A CA 1
ATOM 1428 C C . ILE A 1 189 ? 4.116 -10.755 -5.420 1.00 92.44 189 ILE A C 1
ATOM 1430 O O . ILE A 1 189 ? 5.309 -11.076 -5.451 1.00 92.44 189 ILE A O 1
ATOM 1434 N N . LYS A 1 190 ? 3.152 -11.569 -4.986 1.00 91.19 190 LYS A N 1
ATOM 1435 C CA . LYS A 1 190 ? 3.380 -12.974 -4.658 1.00 91.19 190 LYS A CA 1
ATOM 1436 C C . LYS A 1 190 ? 3.530 -13.798 -5.935 1.00 91.19 190 LYS A C 1
ATOM 1438 O O . LYS A 1 190 ? 2.683 -13.743 -6.825 1.00 91.19 190 LYS A O 1
ATOM 1443 N N . GLN A 1 191 ? 4.613 -14.555 -6.015 1.00 88.06 191 GLN A N 1
ATOM 1444 C CA . GLN A 1 191 ? 4.918 -15.465 -7.111 1.00 88.06 191 GLN A CA 1
ATOM 1445 C C . GLN A 1 191 ? 4.328 -16.856 -6.846 1.00 88.06 191 GLN A C 1
ATOM 1447 O O . GLN A 1 191 ? 3.984 -17.210 -5.719 1.00 88.06 191 GLN A O 1
ATOM 1452 N N . LYS A 1 192 ? 4.241 -17.679 -7.896 1.00 85.62 192 LYS A N 1
ATOM 1453 C CA . LYS A 1 192 ? 3.712 -19.056 -7.809 1.00 85.62 192 LYS A CA 1
ATOM 1454 C C . LYS A 1 192 ? 4.548 -19.992 -6.939 1.00 85.62 192 LYS A C 1
ATOM 1456 O O . LYS A 1 192 ? 4.029 -20.984 -6.445 1.00 85.62 192 LYS A O 1
ATOM 1461 N N . ASP A 1 193 ? 5.836 -19.707 -6.797 1.00 88.94 193 ASP A N 1
ATOM 1462 C CA . ASP A 1 193 ? 6.759 -20.443 -5.932 1.00 88.94 193 ASP A CA 1
ATOM 1463 C C . ASP A 1 193 ? 6.725 -19.945 -4.477 1.00 88.94 193 ASP A C 1
ATOM 1465 O O . ASP A 1 193 ? 7.620 -20.264 -3.697 1.00 88.94 193 ASP A O 1
ATOM 1469 N N . GLU A 1 194 ? 5.702 -19.161 -4.114 1.00 88.06 194 GLU A N 1
ATOM 1470 C CA . GLU A 1 194 ? 5.524 -18.545 -2.796 1.00 88.06 194 GLU A CA 1
ATOM 1471 C C . GLU A 1 194 ? 6.631 -17.541 -2.426 1.00 88.06 194 GLU A C 1
ATOM 1473 O O . GLU A 1 194 ? 6.713 -17.108 -1.272 1.00 88.06 194 GLU A O 1
ATOM 1478 N N . SER A 1 195 ? 7.479 -17.153 -3.386 1.00 91.56 195 SER A N 1
ATOM 1479 C CA . SER A 1 195 ? 8.394 -16.026 -3.233 1.00 91.56 195 SER A CA 1
ATOM 1480 C C . SER A 1 195 ? 7.674 -14.697 -3.457 1.00 91.56 195 SER A C 1
ATOM 1482 O O . SER A 1 195 ? 6.577 -14.631 -4.018 1.00 91.56 195 SER A O 1
ATOM 1484 N N . TYR A 1 196 ? 8.307 -13.615 -3.020 1.00 94.25 196 TYR A N 1
ATOM 1485 C CA . TYR A 1 196 ? 7.806 -12.263 -3.207 1.00 94.25 196 TYR A CA 1
ATOM 1486 C C . TYR A 1 196 ? 8.760 -11.473 -4.087 1.00 94.25 196 TYR A C 1
ATOM 1488 O O . TYR A 1 196 ? 9.980 -11.589 -3.968 1.00 94.25 196 TYR A O 1
ATOM 1496 N N . ARG A 1 197 ? 8.195 -10.660 -4.979 1.00 93.06 197 ARG A N 1
ATOM 1497 C CA . ARG A 1 197 ? 8.957 -9.744 -5.826 1.00 93.06 197 AR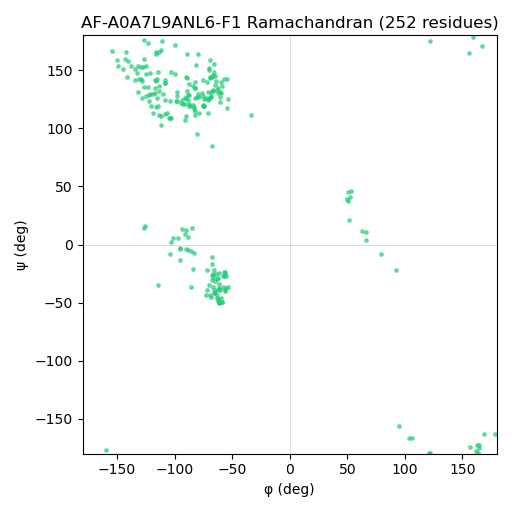G A CA 1
ATOM 1498 C C . ARG A 1 197 ? 8.375 -8.346 -5.718 1.00 93.06 197 ARG A C 1
ATOM 1500 O O . ARG A 1 197 ? 7.196 -8.153 -6.006 1.00 93.06 197 ARG A O 1
ATOM 1507 N N . PHE A 1 198 ? 9.220 -7.379 -5.386 1.00 95.44 198 PHE A N 1
ATOM 1508 C CA . PHE A 1 198 ? 8.876 -5.973 -5.533 1.00 95.44 198 PHE A CA 1
ATOM 1509 C C . PHE A 1 198 ? 8.961 -5.559 -7.003 1.00 95.44 198 PHE A C 1
ATOM 1511 O O . PHE A 1 198 ? 9.963 -5.821 -7.673 1.00 95.44 198 PHE A O 1
ATOM 1518 N N . ILE A 1 199 ? 7.912 -4.913 -7.497 1.00 94.06 199 ILE A N 1
ATOM 1519 C CA . ILE A 1 199 ? 7.829 -4.376 -8.852 1.00 94.06 199 ILE A CA 1
ATOM 1520 C C . ILE A 1 199 ? 7.716 -2.859 -8.753 1.00 94.06 199 ILE A C 1
ATOM 1522 O O . ILE A 1 199 ? 6.745 -2.341 -8.201 1.00 94.06 199 ILE A O 1
ATOM 1526 N N . GLU A 1 200 ? 8.701 -2.155 -9.308 1.00 94.56 200 GLU A N 1
ATOM 1527 C CA . GLU A 1 200 ? 8.640 -0.703 -9.462 1.00 94.56 200 GLU A CA 1
ATOM 1528 C C . GLU A 1 200 ? 7.535 -0.288 -10.430 1.00 94.56 200 GLU A C 1
ATOM 1530 O O . GLU A 1 200 ? 7.201 -0.983 -11.398 1.00 94.56 200 GLU A O 1
ATOM 1535 N N . GLY A 1 201 ? 6.970 0.882 -10.167 1.00 94.31 201 GLY A N 1
ATOM 1536 C CA . GLY A 1 201 ? 5.946 1.449 -11.020 1.00 94.31 201 GLY A CA 1
ATOM 1537 C C . GLY A 1 201 ? 5.263 2.638 -10.382 1.00 94.31 201 GLY A C 1
ATOM 1538 O O . GLY A 1 201 ? 5.767 3.259 -9.444 1.00 94.31 201 GLY A O 1
ATOM 1539 N N . GLN A 1 202 ? 4.105 2.972 -10.931 1.00 94.06 202 GLN A N 1
ATOM 1540 C CA . GLN A 1 202 ? 3.365 4.164 -10.560 1.00 94.06 202 GLN A CA 1
ATOM 1541 C C . GLN A 1 202 ? 1.900 3.824 -10.304 1.00 94.06 202 GLN A C 1
ATOM 1543 O O . GLN A 1 202 ? 1.239 3.190 -11.129 1.00 94.06 202 GLN A O 1
ATOM 1548 N N . THR A 1 203 ? 1.377 4.299 -9.173 1.00 94.62 203 THR A N 1
ATOM 1549 C CA . THR A 1 203 ? -0.065 4.328 -8.924 1.00 94.62 203 THR A CA 1
ATOM 1550 C C . THR A 1 203 ? -0.720 5.334 -9.864 1.00 94.62 203 THR A C 1
ATOM 1552 O O . THR A 1 203 ? -0.274 6.477 -9.979 1.00 94.62 203 THR A O 1
ATOM 1555 N N . VAL A 1 204 ? -1.789 4.916 -10.531 1.00 92.75 204 VAL A N 1
ATOM 1556 C CA . VAL A 1 204 ? -2.582 5.759 -11.427 1.00 92.75 204 VAL A CA 1
ATOM 1557 C C . VAL A 1 204 ? -4.038 5.733 -10.995 1.00 92.75 204 VAL A C 1
ATOM 1559 O O . VAL A 1 204 ? -4.531 4.723 -10.496 1.00 92.75 204 VAL A O 1
ATOM 1562 N N . LEU A 1 205 ? -4.732 6.849 -11.193 1.00 90.38 205 LEU A N 1
ATOM 1563 C CA . LEU A 1 205 ? -6.172 6.911 -11.006 1.00 90.38 205 LEU A CA 1
ATOM 1564 C C . LEU A 1 205 ? -6.861 6.666 -12.352 1.00 90.38 205 LEU A C 1
ATOM 1566 O O . LEU A 1 205 ? -6.608 7.390 -13.315 1.00 90.38 205 LEU A O 1
ATOM 1570 N N . SER A 1 206 ? -7.699 5.635 -12.409 1.00 88.44 206 SER A N 1
ATOM 1571 C CA . SER A 1 206 ? -8.545 5.287 -13.554 1.00 88.44 206 SER A CA 1
ATOM 1572 C C . SER A 1 206 ? -10.021 5.528 -13.229 1.00 88.44 206 SER A C 1
ATOM 1574 O O . SER A 1 206 ? -10.362 5.823 -12.086 1.00 88.44 206 SER A O 1
ATOM 1576 N N . GLU A 1 207 ? -10.909 5.354 -14.210 1.00 86.31 207 GLU A N 1
ATOM 1577 C CA . GLU A 1 207 ? -12.364 5.399 -13.983 1.00 86.31 207 GLU A CA 1
ATOM 1578 C C . GLU A 1 207 ? -12.849 4.307 -13.011 1.00 86.31 207 GLU A C 1
ATOM 1580 O O . GLU A 1 207 ? -13.860 4.480 -12.340 1.00 86.31 207 GLU A O 1
ATOM 1585 N N . GLU A 1 208 ? -12.101 3.206 -12.894 1.00 86.56 208 GLU A N 1
ATOM 1586 C CA . GLU A 1 208 ? -12.367 2.097 -11.971 1.00 86.56 208 GLU A CA 1
ATOM 1587 C C . GLU A 1 208 ? -11.613 2.241 -10.633 1.00 86.56 208 GLU A C 1
ATOM 1589 O O . GLU A 1 208 ? -11.484 1.279 -9.875 1.00 86.56 208 GLU A O 1
ATOM 1594 N N . GLY A 1 209 ? -11.059 3.422 -10.348 1.00 90.81 209 GLY A N 1
ATOM 1595 C CA . GLY A 1 209 ? -10.312 3.709 -9.126 1.00 90.81 209 GLY A CA 1
ATOM 1596 C C . GLY A 1 209 ? -8.798 3.541 -9.273 1.00 90.81 209 GLY A C 1
ATOM 1597 O O . GLY A 1 209 ? -8.234 3.678 -10.366 1.00 90.81 209 GLY A O 1
ATOM 1598 N N . LEU A 1 210 ? -8.120 3.308 -8.145 1.00 94.12 210 LEU A N 1
ATOM 1599 C CA . LEU A 1 210 ? -6.659 3.212 -8.085 1.00 94.12 210 LEU A CA 1
ATOM 1600 C C . LEU A 1 210 ? -6.164 1.931 -8.763 1.00 94.12 210 LEU A C 1
ATOM 1602 O O . LEU A 1 210 ? -6.551 0.825 -8.393 1.00 94.12 210 LEU A O 1
ATOM 1606 N N . LYS A 1 211 ? -5.256 2.093 -9.721 1.00 94.25 211 LYS A N 1
ATOM 1607 C CA . LYS A 1 211 ? -4.577 1.014 -10.441 1.00 94.25 211 LYS A CA 1
ATOM 1608 C C . LYS A 1 211 ? -3.068 1.216 -10.367 1.00 94.25 211 LYS A C 1
ATOM 1610 O O . LYS A 1 211 ? -2.578 2.229 -9.856 1.00 94.25 211 LYS A O 1
ATOM 1615 N N . PHE A 1 212 ? -2.320 0.266 -10.904 1.00 94.50 212 PHE A N 1
ATOM 1616 C CA . PHE A 1 212 ? -0.868 0.318 -10.944 1.00 94.50 212 PHE A CA 1
ATOM 1617 C C . PHE A 1 212 ? -0.339 0.071 -12.352 1.00 94.50 212 PHE A C 1
ATOM 1619 O O . PHE A 1 212 ? -0.844 -0.774 -13.088 1.00 94.50 212 PHE A O 1
ATOM 1626 N N . VAL A 1 213 ? 0.701 0.809 -12.726 1.00 94.25 213 VAL A N 1
ATOM 1627 C CA . VAL A 1 213 ? 1.416 0.605 -13.984 1.00 94.25 213 VAL A CA 1
ATOM 1628 C C . VAL A 1 213 ? 2.866 0.261 -13.660 1.00 94.25 213 VAL A C 1
ATOM 1630 O O . VAL A 1 213 ? 3.578 1.125 -13.141 1.00 94.25 213 VAL A O 1
ATOM 1633 N N . PRO A 1 214 ? 3.322 -0.970 -13.958 1.00 93.75 214 PRO A N 1
ATOM 1634 C CA . PRO A 1 214 ? 4.725 -1.341 -13.829 1.00 93.75 214 PRO A CA 1
ATOM 1635 C C . PRO A 1 214 ? 5.607 -0.506 -14.756 1.00 93.75 214 PRO A C 1
ATOM 1637 O O . PRO A 1 214 ? 5.285 -0.306 -15.933 1.00 93.75 214 PRO A O 1
ATOM 1640 N N . GLY A 1 215 ? 6.724 -0.016 -14.235 1.00 92.69 215 GLY A N 1
ATOM 1641 C CA . GLY A 1 215 ? 7.650 0.800 -15.009 1.00 92.69 215 GLY A CA 1
ATOM 1642 C C . GLY A 1 215 ? 8.635 1.562 -14.145 1.00 92.69 215 GLY A C 1
ATOM 1643 O O . GLY A 1 215 ? 8.670 1.421 -12.926 1.00 92.69 215 GLY A O 1
ATOM 1644 N N . LYS A 1 216 ? 9.442 2.395 -14.798 1.00 90.25 216 LYS A N 1
ATOM 1645 C CA . LYS A 1 216 ? 10.446 3.230 -14.140 1.00 90.25 216 LYS A CA 1
ATOM 1646 C C . LYS A 1 216 ? 10.396 4.655 -14.638 1.00 90.25 216 LYS A C 1
ATOM 1648 O O . LYS A 1 216 ? 10.144 4.912 -15.813 1.00 90.25 216 LYS A O 1
ATOM 1653 N N . VAL A 1 217 ? 10.715 5.583 -13.746 1.00 89.38 217 VAL A N 1
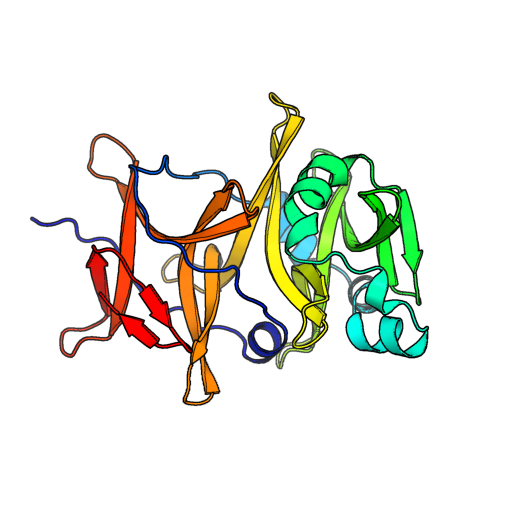ATOM 1654 C CA . VAL A 1 217 ? 11.022 6.958 -14.132 1.00 89.38 217 VAL A CA 1
ATOM 1655 C C . VAL A 1 217 ? 12.494 7.018 -14.528 1.00 89.38 217 VAL A C 1
ATOM 1657 O O . VAL A 1 217 ? 13.367 6.710 -13.721 1.00 89.38 217 VAL A O 1
ATOM 1660 N N . ILE A 1 218 ? 12.773 7.403 -15.771 1.00 87.19 218 ILE A N 1
ATOM 1661 C CA . ILE A 1 218 ? 14.134 7.579 -16.284 1.00 87.19 218 ILE A CA 1
ATOM 1662 C C . ILE A 1 218 ? 14.364 9.031 -16.680 1.00 87.19 218 ILE A C 1
ATOM 1664 O O . ILE A 1 218 ? 13.490 9.664 -17.268 1.00 87.19 218 ILE A O 1
ATOM 1668 N N . ASN A 1 219 ? 15.559 9.550 -16.408 1.00 84.19 219 ASN A N 1
ATOM 1669 C CA . ASN A 1 219 ? 15.971 10.847 -16.926 1.00 84.19 219 ASN A CA 1
ATOM 1670 C C . ASN A 1 219 ? 16.580 10.665 -18.323 1.00 84.19 219 ASN A C 1
ATOM 1672 O O . ASN A 1 219 ? 17.580 9.962 -18.484 1.00 84.19 219 ASN A O 1
ATOM 1676 N N . ASN A 1 220 ? 15.984 11.283 -19.343 1.00 79.44 220 ASN A N 1
ATOM 1677 C CA . ASN A 1 220 ? 16.459 11.173 -20.727 1.00 79.44 220 ASN A CA 1
ATOM 1678 C C . ASN A 1 220 ? 17.478 12.268 -21.114 1.00 79.44 220 ASN A C 1
ATOM 1680 O O . ASN A 1 220 ? 17.811 12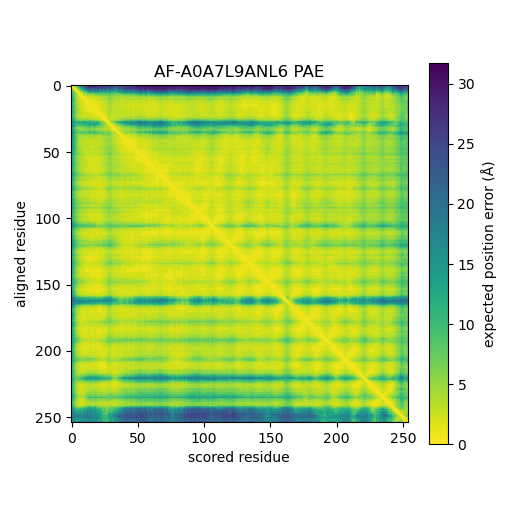.403 -22.292 1.00 79.44 220 ASN A O 1
ATOM 1684 N N . GLY A 1 221 ? 17.957 13.050 -20.140 1.00 76.50 221 GLY A N 1
ATOM 1685 C CA . GLY A 1 221 ? 18.841 14.205 -20.311 1.00 76.50 221 GLY A CA 1
ATOM 1686 C C . GLY A 1 221 ? 18.114 15.548 -20.444 1.00 76.50 221 GLY A C 1
ATOM 1687 O O . GLY A 1 221 ? 18.714 16.582 -20.162 1.00 76.50 221 GLY A O 1
ATOM 1688 N N . SER A 1 222 ? 16.837 15.551 -20.839 1.00 77.88 222 SER A N 1
ATOM 1689 C CA . SER A 1 222 ? 16.017 16.769 -20.977 1.00 77.88 222 SER A CA 1
ATOM 1690 C C . SER A 1 222 ? 14.853 16.821 -19.991 1.00 77.88 222 SER A C 1
ATOM 1692 O O . SER A 1 222 ? 14.523 17.884 -19.469 1.00 77.88 222 SER A O 1
ATOM 1694 N N . GLU A 1 223 ? 14.270 15.666 -19.688 1.00 84.75 223 GLU A N 1
ATOM 1695 C CA . GLU A 1 223 ? 13.174 15.513 -18.748 1.00 84.75 223 GLU A CA 1
ATOM 1696 C C . GLU A 1 223 ? 13.167 14.100 -18.159 1.00 84.75 223 GLU A C 1
ATOM 1698 O O . GLU A 1 223 ? 13.834 13.184 -18.652 1.00 84.75 223 GLU A O 1
ATOM 1703 N N . ASP A 1 224 ? 12.386 13.935 -17.097 1.00 87.81 224 ASP A N 1
ATOM 1704 C CA . ASP A 1 224 ? 12.053 12.608 -16.603 1.00 87.81 224 ASP A CA 1
ATOM 1705 C C . ASP A 1 224 ? 10.870 12.065 -17.399 1.00 87.81 224 ASP A C 1
ATOM 1707 O O . ASP A 1 224 ? 9.885 12.776 -17.612 1.00 87.81 224 ASP A O 1
ATOM 1711 N N . VAL A 1 225 ? 10.951 10.797 -17.788 1.00 89.25 225 VAL A N 1
ATOM 1712 C CA . VAL A 1 225 ? 9.919 10.080 -18.536 1.00 89.25 225 VAL A CA 1
ATOM 1713 C C . VAL A 1 225 ? 9.584 8.799 -17.793 1.00 89.25 225 VAL A C 1
ATOM 1715 O O . VAL A 1 225 ? 10.477 8.079 -17.350 1.00 89.25 225 VAL A O 1
ATOM 1718 N N . PHE A 1 226 ? 8.293 8.504 -17.664 1.00 91.25 226 PHE A N 1
ATOM 1719 C CA . PHE A 1 226 ? 7.848 7.222 -17.149 1.00 91.25 226 PHE A CA 1
ATOM 1720 C C . PHE A 1 226 ? 7.851 6.224 -18.304 1.00 91.25 226 PHE A C 1
ATOM 1722 O O . PHE A 1 226 ? 7.147 6.413 -19.297 1.00 91.25 226 PHE A O 1
ATOM 1729 N N . VAL A 1 227 ? 8.661 5.180 -18.181 1.00 91.19 227 VAL A N 1
ATOM 1730 C CA . VAL A 1 227 ? 8.771 4.108 -19.165 1.00 91.19 227 VAL A CA 1
ATOM 1731 C C . VAL A 1 227 ? 8.117 2.861 -18.581 1.00 91.19 227 VAL A C 1
ATOM 1733 O O . VAL A 1 227 ? 8.646 2.301 -17.618 1.00 91.19 227 VAL A O 1
ATOM 1736 N N . PRO A 1 228 ? 6.980 2.416 -19.145 1.00 91.69 228 PRO A N 1
ATOM 1737 C CA . PRO A 1 228 ? 6.385 1.136 -18.797 1.00 91.69 228 PRO A CA 1
ATOM 1738 C C . PRO A 1 228 ? 7.358 0.001 -19.095 1.00 91.69 228 PRO A C 1
ATOM 1740 O O . PRO A 1 228 ? 8.058 0.016 -20.113 1.00 91.69 228 PRO A O 1
ATOM 1743 N N . GLY A 1 229 ? 7.406 -0.976 -18.206 1.00 90.31 229 GLY A N 1
ATOM 1744 C CA . GLY A 1 229 ? 8.321 -2.100 -18.322 1.00 90.31 229 GLY A CA 1
ATOM 1745 C C . GLY A 1 229 ? 8.574 -2.736 -16.974 1.00 90.31 229 GLY A C 1
ATOM 1746 O O . GLY A 1 229 ? 7.963 -2.361 -15.974 1.00 90.31 229 GLY A O 1
ATOM 1747 N N . GLN A 1 230 ? 9.481 -3.704 -16.939 1.00 88.44 230 GLN A N 1
ATOM 1748 C CA . GLN A 1 230 ? 9.813 -4.401 -15.704 1.00 88.44 230 GLN A CA 1
ATOM 1749 C C . GLN A 1 230 ? 11.280 -4.781 -15.623 1.00 88.44 230 GLN A C 1
ATOM 1751 O O . GLN A 1 230 ? 11.946 -5.039 -16.626 1.00 88.44 230 GLN A O 1
ATOM 1756 N N . THR A 1 231 ? 11.763 -4.853 -14.389 1.00 88.81 231 THR A N 1
ATOM 1757 C CA . THR A 1 231 ? 13.081 -5.385 -14.081 1.00 88.81 231 THR A CA 1
ATOM 1758 C C . THR A 1 231 ? 13.033 -6.904 -14.023 1.00 88.81 231 THR A C 1
ATOM 1760 O O . THR A 1 231 ? 12.249 -7.484 -13.271 1.00 88.81 231 THR A O 1
ATOM 1763 N N . ILE A 1 232 ? 13.908 -7.551 -14.789 1.00 86.19 232 ILE A N 1
ATOM 1764 C CA . ILE A 1 232 ? 14.058 -9.003 -14.831 1.00 86.19 232 ILE A CA 1
ATOM 1765 C C . ILE A 1 232 ? 15.503 -9.409 -14.543 1.00 86.19 232 ILE A C 1
ATOM 1767 O O . ILE A 1 232 ? 16.450 -8.667 -14.807 1.00 86.19 232 ILE A O 1
ATOM 1771 N N . MET A 1 233 ? 15.668 -10.621 -14.015 1.00 84.19 233 MET A N 1
ATOM 1772 C CA . MET A 1 233 ? 16.969 -11.276 -13.940 1.00 84.19 233 MET A CA 1
ATOM 1773 C C . MET A 1 233 ? 17.204 -12.045 -15.242 1.00 84.19 233 MET A C 1
ATOM 1775 O O . MET A 1 233 ? 16.425 -12.935 -15.583 1.00 84.19 233 MET A O 1
ATOM 1779 N N . THR A 1 234 ? 18.275 -11.710 -15.955 1.00 84.00 234 THR A N 1
ATOM 1780 C CA . THR A 1 234 ? 18.738 -12.425 -17.153 1.00 84.00 234 THR A CA 1
ATOM 1781 C C . THR A 1 234 ? 20.073 -13.120 -16.864 1.00 84.00 234 THR A C 1
ATOM 1783 O O . THR A 1 234 ? 20.713 -12.802 -15.858 1.00 84.00 234 THR A O 1
ATOM 1786 N N . PRO A 1 235 ? 20.547 -14.038 -17.728 1.00 86.75 235 PRO A N 1
ATOM 1787 C CA . PRO A 1 235 ? 21.901 -14.585 -17.613 1.00 86.75 235 PRO A CA 1
ATOM 1788 C C . PRO A 1 235 ? 23.002 -13.511 -17.611 1.00 86.75 235 PRO A C 1
ATOM 1790 O O . PRO A 1 235 ? 24.043 -13.711 -16.992 1.00 86.75 235 PRO A O 1
ATOM 1793 N N . ASP A 1 236 ? 22.744 -12.362 -18.245 1.00 84.25 236 ASP A N 1
ATOM 1794 C CA . ASP A 1 236 ? 23.659 -11.218 -18.321 1.00 84.25 236 ASP A CA 1
ATOM 1795 C C . ASP A 1 236 ? 23.498 -10.241 -17.137 1.00 84.25 236 ASP A C 1
ATOM 1797 O O . ASP A 1 236 ? 24.102 -9.167 -17.117 1.00 84.25 236 ASP A O 1
ATOM 1801 N N . GLY A 1 237 ? 22.679 -10.600 -16.144 1.00 86.69 237 GLY A N 1
ATOM 1802 C CA . GLY A 1 237 ? 22.409 -9.813 -14.944 1.00 86.69 237 GLY A CA 1
ATOM 1803 C C . GLY A 1 237 ? 21.033 -9.149 -14.935 1.00 86.69 237 GLY A C 1
ATOM 1804 O O . GLY A 1 237 ? 20.131 -9.489 -15.707 1.00 86.69 237 GLY A O 1
ATOM 1805 N N . VAL A 1 238 ? 20.861 -8.206 -14.007 1.00 89.06 238 VAL A N 1
ATOM 1806 C CA . VAL A 1 238 ? 19.601 -7.479 -13.809 1.00 89.06 238 VAL A CA 1
ATOM 1807 C C . VAL A 1 238 ? 19.415 -6.463 -14.933 1.00 89.06 238 VAL A C 1
ATOM 1809 O O . VAL A 1 238 ? 20.279 -5.618 -15.165 1.00 89.06 238 VAL A O 1
ATOM 1812 N N . GLN A 1 239 ? 18.281 -6.533 -15.626 1.00 89.25 239 GLN A N 1
ATOM 1813 C CA . GLN A 1 239 ? 17.970 -5.671 -16.764 1.00 89.25 239 GLN A CA 1
ATOM 1814 C C . GLN A 1 239 ? 16.546 -5.131 -16.661 1.00 89.25 239 GLN A C 1
ATOM 1816 O O . GLN A 1 239 ? 15.629 -5.845 -16.264 1.00 89.25 239 GLN A O 1
ATOM 1821 N N . PHE A 1 240 ? 16.356 -3.869 -17.044 1.00 89.81 240 PHE A N 1
ATOM 1822 C CA . PHE A 1 240 ? 15.030 -3.291 -17.226 1.00 89.81 240 PHE A CA 1
ATOM 1823 C C . PHE A 1 240 ? 14.590 -3.490 -18.676 1.00 89.81 240 PHE A C 1
ATOM 1825 O O . PHE A 1 240 ? 15.260 -3.024 -19.599 1.00 89.81 240 PHE A O 1
ATOM 1832 N N . VAL A 1 241 ? 13.465 -4.174 -18.871 1.00 88.81 241 VAL A N 1
ATOM 1833 C CA . VAL A 1 241 ? 12.876 -4.425 -20.186 1.00 88.81 241 VAL A CA 1
ATOM 1834 C C . VAL A 1 241 ? 11.681 -3.489 -20.371 1.00 88.81 241 VAL A C 1
ATOM 1836 O O . VAL A 1 241 ? 10.659 -3.682 -19.705 1.00 88.81 241 VAL A O 1
ATOM 1839 N N . PRO A 1 242 ? 11.788 -2.467 -21.243 1.00 87.94 242 PRO A N 1
ATOM 1840 C CA . PRO A 1 242 ? 10.661 -1.606 -21.566 1.00 87.94 242 PRO A CA 1
ATOM 1841 C C . PRO A 1 242 ? 9.608 -2.378 -22.368 1.00 87.94 242 PRO A C 1
ATOM 1843 O O . PRO A 1 242 ? 9.941 -3.193 -23.227 1.00 87.94 242 PRO A O 1
ATOM 1846 N N . GLY A 1 243 ? 8.336 -2.090 -22.113 1.00 84.38 243 GLY A N 1
ATOM 1847 C CA . GLY A 1 243 ? 7.206 -2.757 -22.757 1.00 84.38 243 GLY A CA 1
ATOM 1848 C C . GLY A 1 243 ? 5.942 -2.687 -21.907 1.00 84.38 243 GLY A C 1
ATOM 1849 O O . GLY A 1 243 ? 5.992 -2.373 -20.717 1.00 84.38 243 GLY A O 1
ATOM 1850 N N . GLN A 1 244 ? 4.789 -2.971 -22.513 1.00 75.69 244 GLN A N 1
ATOM 1851 C CA . GLN A 1 244 ? 3.591 -3.225 -21.718 1.00 75.69 244 GLN A CA 1
ATOM 1852 C C . GLN A 1 244 ? 3.745 -4.584 -21.052 1.00 75.69 244 GLN A C 1
ATOM 1854 O O . GLN A 1 244 ? 4.258 -5.515 -21.660 1.00 75.69 244 GLN A O 1
ATOM 1859 N N . THR A 1 245 ? 3.325 -4.682 -19.795 1.00 65.94 245 THR A N 1
ATOM 1860 C CA . THR A 1 245 ? 3.331 -5.957 -19.093 1.00 65.94 245 THR A CA 1
ATOM 1861 C C . THR A 1 245 ? 1.935 -6.301 -18.618 1.00 65.94 245 THR A C 1
ATOM 1863 O O . THR A 1 245 ? 1.270 -5.484 -17.983 1.00 65.94 245 THR A O 1
ATOM 1866 N N . LEU A 1 246 ? 1.484 -7.510 -18.937 1.00 64.88 246 LEU A N 1
ATOM 1867 C CA . LEU A 1 246 ? 0.253 -8.083 -18.405 1.00 64.88 246 LEU A CA 1
ATOM 1868 C C . LEU A 1 246 ? 0.631 -8.991 -17.244 1.00 64.88 246 LEU A C 1
ATOM 1870 O O . LEU A 1 246 ? 1.512 -9.836 -17.379 1.00 64.88 246 LEU A O 1
ATOM 1874 N N . THR A 1 247 ? -0.002 -8.801 -16.089 1.00 61.53 247 THR A N 1
ATOM 1875 C CA . THR A 1 247 ? 0.185 -9.698 -14.945 1.00 61.53 247 THR A CA 1
ATOM 1876 C C . THR A 1 247 ? -1.039 -10.585 -14.809 1.00 61.53 247 THR A C 1
ATOM 1878 O O . THR A 1 247 ? -2.096 -10.108 -14.417 1.00 61.53 247 THR A O 1
ATOM 1881 N N . GLU A 1 248 ? -0.901 -11.870 -15.122 1.00 62.53 248 GLU A N 1
ATOM 1882 C CA . GLU A 1 248 ? -1.970 -12.858 -14.962 1.00 62.53 248 GLU A CA 1
ATOM 1883 C C . GLU A 1 248 ? -1.492 -13.962 -14.013 1.00 62.53 248 GLU A C 1
ATOM 1885 O O . GLU A 1 248 ? -0.493 -14.639 -14.267 1.00 62.53 248 GLU A O 1
ATOM 1890 N N . ASN A 1 249 ? -2.190 -14.143 -12.886 1.00 59.00 249 ASN A N 1
ATOM 1891 C CA . ASN A 1 249 ? -1.872 -15.156 -11.868 1.00 59.00 249 ASN A CA 1
ATOM 1892 C C . ASN A 1 249 ? -0.402 -15.118 -11.389 1.00 59.00 249 ASN A C 1
ATOM 1894 O O . ASN A 1 249 ? 0.244 -16.161 -11.268 1.00 59.00 249 ASN A O 1
ATOM 1898 N N . GLY A 1 250 ? 0.147 -13.914 -11.187 1.00 55.09 250 GLY A N 1
ATOM 1899 C CA . GLY A 1 250 ? 1.541 -13.690 -10.777 1.00 55.09 250 GLY A CA 1
ATOM 1900 C C . GLY A 1 250 ? 2.579 -13.799 -11.905 1.00 55.09 250 GLY A C 1
ATOM 1901 O O . GLY A 1 250 ? 3.732 -13.433 -11.701 1.00 55.09 250 GLY A O 1
ATOM 1902 N N . ASN A 1 251 ? 2.193 -14.240 -13.108 1.00 51.78 251 ASN A N 1
ATOM 1903 C CA . ASN A 1 251 ? 3.083 -14.267 -14.266 1.00 51.78 251 ASN A CA 1
ATOM 1904 C C . ASN A 1 251 ? 3.048 -12.936 -15.012 1.00 51.78 251 ASN A C 1
ATOM 1906 O O . ASN A 1 251 ? 1.977 -12.393 -15.262 1.00 51.78 251 ASN A O 1
ATOM 1910 N N . ILE A 1 252 ? 4.223 -12.473 -15.426 1.00 59.56 252 ILE A N 1
ATOM 1911 C CA . ILE A 1 252 ? 4.392 -11.279 -16.249 1.00 59.56 252 ILE A CA 1
ATOM 1912 C C . ILE A 1 252 ? 4.551 -11.710 -17.704 1.00 59.56 252 ILE A C 1
ATOM 1914 O O . ILE A 1 252 ? 5.452 -12.482 -18.034 1.00 59.56 252 ILE A O 1
ATOM 1918 N N . PHE A 1 253 ? 3.686 -11.191 -18.562 1.00 61.66 253 PHE A N 1
ATOM 1919 C CA . PHE A 1 253 ? 3.752 -11.324 -20.012 1.00 61.66 253 PHE A CA 1
ATOM 1920 C C . PHE A 1 253 ? 4.143 -9.971 -20.601 1.00 61.66 253 PHE A C 1
ATOM 1922 O O . PHE A 1 253 ? 3.689 -8.948 -20.091 1.00 61.66 253 PHE A O 1
ATOM 1929 N N . PHE A 1 254 ? 4.979 -9.979 -21.637 1.00 57.66 254 PHE A N 1
ATOM 1930 C CA . PHE A 1 254 ? 5.420 -8.797 -22.385 1.00 57.66 254 PHE A CA 1
ATOM 1931 C C . PHE A 1 254 ? 4.769 -8.776 -23.769 1.00 57.66 254 PHE A C 1
ATOM 1933 O O . PHE A 1 254 ? 4.558 -9.885 -24.316 1.00 57.66 254 PHE A O 1
#

Mean predicted aligned error: 5.16 Å